Protein AF-A0A2H3AIT5-F1 (afdb_monomer)

Solvent-accessible surface area (backbone atoms only — not comparable to full-atom values): 12742 Å² total; per-residue (Å²): 92,72,59,73,53,66,69,45,62,72,42,32,83,69,47,74,81,39,43,65,50,75,48,78,41,85,53,73,96,63,96,58,54,27,48,39,63,50,36,90,64,35,73,48,31,26,32,44,36,41,30,50,50,48,37,57,47,36,80,49,65,76,36,49,51,22,32,31,42,35,39,62,31,37,49,68,36,70,71,48,52,41,53,51,41,59,38,44,43,53,11,70,59,24,30,34,45,34,39,36,55,82,51,79,87,50,47,81,74,36,41,43,51,43,26,25,32,42,36,44,31,50,53,51,68,59,99,82,58,86,71,80,78,64,37,65,91,54,51,48,54,47,51,41,54,30,46,66,65,15,61,16,33,78,49,24,30,36,42,35,37,29,54,57,69,79,55,78,45,56,56,55,44,54,70,58,26,69,41,26,31,33,40,35,41,36,28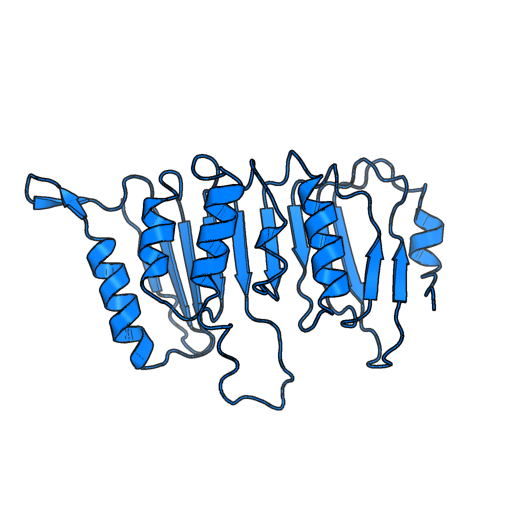,64,68,88,55,79,72,50,53,60,47,51,52,46,51,58,49,66,45,51,33,61,45,100,84,68,47,82,33,51,63,96,40,47,37,34,44,38,41,38,36,70,82,49,95,63,68,48,72,48,74,55,131

Radius of gyration: 19.34 Å; Cα contacts (8 Å, |Δi|>4): 486; chains: 1; bounding box: 44×57×43 Å

Organism: NCBI:txid1076256

Secondary structure (DSSP, 8-state):
-----HHHHHHTTT-TT--EEEEE----S-----EEE--SS-TT--EEEEES--TT-EEE--GGG-SEEEE--S---HHHHHHHHHHHTT-TT--EEEEE---HHHHTT---TT--EEEEE-----TT--S-----TTHHHHHHHHHHHHT-TTT--EEEEESPPP-THHHHHHHH-TT--EEEEEESS--TTHHHHHHHHHHHTSEEPTTS-EE-STT--EEEEEETT-S--EEEE--

Structure (mmCIF, N/CA/C/O backbone):
data_AF-A0A2H3AIT5-F1
#
_entry.id   AF-A0A2H3AIT5-F1
#
loop_
_atom_site.group_PDB
_atom_site.id
_atom_site.type_symbol
_atom_site.label_atom_id
_atom_site.label_alt_id
_atom_site.label_comp_id
_atom_site.label_asym_id
_atom_site.label_entity_id
_atom_site.label_seq_id
_atom_site.pdbx_PDB_ins_code
_atom_site.Cartn_x
_atom_site.Cartn_y
_atom_site.Cartn_z
_atom_site.occupancy
_atom_site.B_iso_or_equiv
_atom_site.auth_seq_id
_atom_site.auth_comp_id
_atom_site.auth_asym_id
_atom_site.auth_atom_id
_atom_site.pdbx_PDB_model_num
ATOM 1 N N . MET A 1 1 ? -9.438 -17.884 -20.950 1.00 43.81 1 MET A N 1
ATOM 2 C CA . MET A 1 1 ? -9.717 -19.306 -20.641 1.00 43.81 1 MET A CA 1
ATOM 3 C C . MET A 1 1 ? -9.859 -19.390 -19.129 1.00 43.81 1 MET A C 1
ATOM 5 O O . MET A 1 1 ? -8.975 -18.904 -18.442 1.00 43.81 1 MET A O 1
ATOM 9 N N . THR A 1 2 ? -10.966 -19.887 -18.579 1.00 42.84 2 THR A N 1
ATOM 10 C CA . THR A 1 2 ? -11.109 -19.966 -17.114 1.00 42.84 2 THR A CA 1
ATOM 11 C C . THR A 1 2 ? -10.335 -21.183 -16.626 1.00 42.84 2 THR A C 1
ATOM 13 O O . THR A 1 2 ? -10.792 -22.312 -16.804 1.00 42.84 2 THR A O 1
ATOM 16 N N . TYR A 1 3 ? -9.147 -20.979 -16.051 1.00 45.41 3 TYR A N 1
ATOM 17 C CA . TYR A 1 3 ? -8.485 -22.045 -15.308 1.00 45.41 3 TYR A CA 1
ATOM 18 C C . TYR A 1 3 ? -9.301 -22.292 -14.045 1.00 45.41 3 TYR A C 1
ATOM 20 O O . TYR A 1 3 ? -9.171 -21.607 -13.033 1.00 45.41 3 TYR A O 1
ATOM 28 N N . HIS A 1 4 ? -10.185 -23.280 -14.113 1.00 44.03 4 HIS A N 1
ATOM 29 C CA . HIS A 1 4 ? -10.773 -23.846 -12.918 1.00 44.03 4 HIS A CA 1
ATOM 30 C C . HIS A 1 4 ? -9.666 -24.607 -12.202 1.00 44.03 4 HIS A C 1
ATOM 32 O O . HIS A 1 4 ? -9.399 -25.754 -12.540 1.00 44.03 4 HIS A O 1
ATOM 38 N N . LEU A 1 5 ? -9.004 -23.968 -11.235 1.00 49.88 5 LEU A N 1
ATOM 39 C CA . LEU A 1 5 ? -8.232 -24.682 -10.223 1.00 49.88 5 LEU A CA 1
ATOM 40 C C . LEU A 1 5 ? -9.231 -25.576 -9.475 1.00 49.88 5 LEU A C 1
ATOM 42 O O . LEU A 1 5 ? -10.010 -25.053 -8.671 1.00 49.88 5 LEU A O 1
ATOM 46 N N . PRO A 1 6 ? -9.260 -26.900 -9.723 1.00 47.84 6 PRO A N 1
ATOM 47 C CA . PRO A 1 6 ? -10.317 -27.769 -9.200 1.00 47.84 6 PRO A CA 1
ATOM 48 C C . PRO A 1 6 ? -10.327 -27.775 -7.668 1.00 47.84 6 PRO A C 1
ATOM 50 O O . PRO A 1 6 ? -11.370 -27.944 -7.044 1.00 47.84 6 PRO A O 1
ATOM 53 N N . VAL A 1 7 ? -9.160 -27.509 -7.073 1.00 52.62 7 VAL A N 1
ATOM 54 C CA . VAL A 1 7 ? -8.956 -27.379 -5.632 1.00 52.62 7 VAL A CA 1
ATOM 55 C C . VAL A 1 7 ? -9.720 -26.178 -5.065 1.00 52.62 7 VAL A C 1
ATOM 57 O O . VAL A 1 7 ? -10.469 -26.345 -4.112 1.00 52.62 7 VAL A O 1
ATOM 60 N N . LEU A 1 8 ? -9.613 -24.982 -5.657 1.00 50.91 8 LEU A N 1
ATOM 61 C CA . LEU A 1 8 ? -10.321 -23.798 -5.143 1.00 50.91 8 LEU A CA 1
ATOM 62 C C . LEU A 1 8 ? -11.835 -23.901 -5.374 1.00 50.91 8 LEU A C 1
ATOM 64 O O . LEU A 1 8 ? -12.608 -23.624 -4.460 1.00 50.91 8 LEU A O 1
ATOM 68 N N . ALA A 1 9 ? -12.252 -24.402 -6.542 1.00 50.72 9 ALA A N 1
ATOM 69 C CA . ALA A 1 9 ? -13.664 -24.619 -6.862 1.00 50.72 9 ALA A CA 1
ATOM 70 C C . ALA A 1 9 ? -14.340 -25.630 -5.912 1.00 50.72 9 ALA A C 1
ATOM 72 O O . ALA A 1 9 ? -15.484 -25.432 -5.503 1.00 50.72 9 ALA A O 1
ATOM 73 N N . GLY A 1 10 ? -13.624 -26.688 -5.509 1.00 56.25 10 GLY A N 1
ATOM 74 C CA . GLY A 1 10 ? -14.095 -27.667 -4.524 1.00 56.25 10 GLY A CA 1
ATOM 75 C C . GLY A 1 10 ? -14.202 -27.117 -3.097 1.00 56.25 10 GLY A C 1
ATOM 76 O O . GLY A 1 10 ? -14.910 -27.691 -2.272 1.00 56.25 10 GLY A O 1
ATOM 77 N N . HIS A 1 11 ? -13.548 -25.989 -2.807 1.00 59.62 11 HIS A N 1
ATOM 78 C CA . HIS A 1 11 ? -13.552 -25.342 -1.496 1.00 59.62 11 HIS A CA 1
ATOM 79 C C . HIS A 1 11 ? -14.471 -24.115 -1.399 1.00 59.62 11 HIS A C 1
ATOM 81 O O . HIS A 1 11 ? -14.599 -23.568 -0.303 1.00 59.62 11 HIS A O 1
ATOM 87 N N . CYS A 1 12 ? -15.178 -23.733 -2.474 1.00 52.31 12 CYS A N 1
ATOM 88 C CA . CYS A 1 12 ? -16.079 -22.568 -2.513 1.00 52.31 12 CYS A CA 1
ATOM 89 C C . CYS A 1 12 ? -17.130 -22.518 -1.385 1.00 52.31 12 CYS A C 1
ATOM 91 O O . CYS A 1 12 ? -17.621 -21.437 -1.075 1.00 52.31 12 CYS A O 1
ATOM 93 N N . ASN A 1 13 ? -17.464 -23.661 -0.768 1.00 57.03 13 ASN A N 1
ATOM 94 C CA . ASN A 1 13 ? -18.449 -23.773 0.317 1.00 57.03 13 ASN A CA 1
ATOM 95 C C . ASN A 1 13 ? -17.900 -24.429 1.603 1.00 57.03 13 ASN A C 1
ATOM 97 O O . ASN A 1 13 ? -18.681 -24.750 2.493 1.00 57.03 13 ASN A O 1
ATOM 101 N N . VAL A 1 14 ? -16.596 -24.711 1.692 1.00 62.31 14 VAL A N 1
ATOM 102 C CA . VAL A 1 14 ? -16.067 -25.645 2.712 1.00 62.31 14 VAL A CA 1
ATOM 103 C C . VAL A 1 14 ? -15.510 -24.930 3.946 1.00 62.31 14 VAL A C 1
ATOM 105 O O . VAL A 1 14 ? -15.437 -25.531 5.013 1.00 62.31 14 VAL A O 1
ATOM 108 N N . HIS A 1 15 ? -15.175 -23.641 3.840 1.00 67.88 15 HIS A N 1
ATOM 109 C CA . HIS A 1 15 ? -14.457 -22.925 4.901 1.00 67.88 15 HIS A CA 1
ATOM 110 C C . HIS A 1 15 ? -15.189 -21.652 5.349 1.00 67.88 15 HIS A C 1
ATOM 112 O O . HIS A 1 15 ? -14.728 -20.549 5.058 1.00 67.88 15 HIS A O 1
ATOM 118 N N . PRO A 1 16 ? -16.316 -21.767 6.078 1.00 65.94 16 PRO A N 1
ATOM 119 C CA . PRO A 1 16 ? -17.067 -20.603 6.551 1.00 65.94 16 PRO A CA 1
ATOM 120 C C . PRO A 1 16 ? -16.266 -19.737 7.528 1.00 65.94 16 PRO A C 1
ATOM 122 O O . PRO A 1 16 ? -16.584 -18.573 7.690 1.00 65.94 16 PRO A O 1
ATOM 125 N N . HIS A 1 17 ? -15.215 -20.258 8.161 1.00 72.00 17 HIS A N 1
ATOM 126 C CA . HIS A 1 17 ? -14.375 -19.507 9.104 1.00 72.00 17 HIS A CA 1
ATOM 127 C C . HIS A 1 17 ? -13.040 -19.044 8.502 1.00 72.00 17 HIS A C 1
ATOM 129 O O . HIS A 1 17 ? -12.123 -18.684 9.239 1.00 72.00 17 HIS A O 1
ATOM 135 N N . LEU A 1 18 ? -12.888 -19.094 7.174 1.00 74.31 18 LEU A N 1
ATOM 136 C CA . LEU A 1 18 ? -11.650 -18.681 6.522 1.00 74.31 18 LEU A CA 1
ATOM 137 C C . LEU A 1 18 ? -11.484 -17.160 6.596 1.00 74.31 18 LEU A C 1
ATOM 139 O O . LEU A 1 18 ? -12.107 -16.445 5.825 1.00 74.31 18 LEU A O 1
ATOM 143 N N . ALA A 1 19 ? -10.608 -16.691 7.484 1.00 82.25 19 ALA A N 1
ATOM 144 C CA . ALA A 1 19 ? -10.312 -15.266 7.652 1.00 82.25 19 ALA A CA 1
ATOM 145 C C . ALA A 1 19 ? -9.158 -14.761 6.770 1.00 82.25 19 ALA A C 1
ATOM 147 O O . ALA A 1 19 ? -9.034 -13.562 6.538 1.00 82.25 19 ALA A O 1
ATOM 148 N N . SER A 1 20 ? -8.294 -15.654 6.277 1.00 83.56 20 SER A N 1
ATOM 149 C CA . SER A 1 20 ? -7.116 -15.280 5.490 1.00 83.56 20 SER A CA 1
ATOM 150 C C . SER A 1 20 ? -6.830 -16.285 4.381 1.00 83.56 20 SER A C 1
ATOM 152 O O . SER A 1 20 ? -6.926 -17.496 4.587 1.00 83.56 20 SER A O 1
ATOM 154 N N . CYS A 1 21 ? -6.453 -15.781 3.207 1.00 83.31 21 CYS A N 1
ATOM 155 C CA . CYS A 1 21 ? -6.076 -16.580 2.052 1.00 83.31 21 CYS A CA 1
ATOM 156 C C . CYS A 1 21 ? -4.824 -16.007 1.388 1.00 83.31 21 CYS A C 1
ATOM 158 O O . CYS A 1 21 ? -4.730 -14.813 1.096 1.00 83.31 21 CYS A O 1
ATOM 160 N N . ARG A 1 22 ? -3.873 -16.896 1.095 1.00 83.06 22 ARG A N 1
ATOM 161 C CA . ARG A 1 22 ? -2.695 -16.587 0.291 1.00 83.06 22 ARG A CA 1
ATOM 162 C C . ARG A 1 22 ? -2.712 -17.431 -0.973 1.00 83.06 22 ARG A C 1
ATOM 164 O O . ARG A 1 22 ? -2.651 -18.655 -0.904 1.00 83.06 22 ARG A O 1
ATOM 171 N N . LEU A 1 23 ? -2.749 -16.758 -2.114 1.00 77.31 23 LEU A N 1
ATOM 172 C CA . LEU A 1 23 ? -2.634 -17.363 -3.430 1.00 77.31 23 LEU A CA 1
ATOM 173 C C . LEU A 1 23 ? -1.202 -17.181 -3.922 1.00 77.31 23 LEU A C 1
ATOM 175 O O . LEU A 1 23 ? -0.761 -16.068 -4.223 1.00 77.31 23 LEU A O 1
ATOM 179 N N . LEU A 1 24 ? -0.474 -18.292 -3.964 1.00 74.94 24 LEU A N 1
ATOM 180 C CA . LEU A 1 24 ? 0.827 -18.390 -4.604 1.00 74.94 24 LEU A CA 1
ATOM 181 C C . LEU A 1 24 ? 0.663 -19.298 -5.814 1.00 74.94 24 LEU A C 1
ATOM 183 O O . LEU A 1 24 ? 0.326 -20.472 -5.666 1.00 74.94 24 LEU A O 1
ATOM 187 N N . MET A 1 25 ? 0.873 -18.744 -6.998 1.00 71.56 25 MET A N 1
ATOM 188 C CA . MET A 1 25 ? 0.841 -19.503 -8.239 1.00 71.56 25 MET A CA 1
ATOM 189 C C . MET A 1 25 ? 2.102 -19.216 -9.024 1.00 71.56 25 MET A C 1
ATOM 191 O O . MET A 1 25 ? 2.571 -18.091 -9.028 1.00 71.56 25 MET A O 1
ATOM 195 N N . GLU A 1 26 ? 2.641 -20.230 -9.680 1.00 67.44 26 GLU A N 1
ATOM 196 C CA . GLU A 1 26 ? 3.672 -20.059 -10.697 1.00 67.44 26 GLU A CA 1
ATOM 197 C C . GLU A 1 26 ? 2.986 -20.311 -12.035 1.00 67.44 26 GLU A C 1
ATOM 199 O O . GLU A 1 26 ? 2.872 -21.451 -12.490 1.00 67.44 26 GLU A O 1
ATOM 204 N N . GLU A 1 27 ? 2.409 -19.262 -12.623 1.00 62.88 27 GLU A N 1
ATOM 205 C CA . GLU A 1 27 ? 1.794 -19.397 -13.940 1.00 62.88 27 GLU A CA 1
ATOM 206 C C . GLU A 1 27 ? 2.897 -19.430 -15.007 1.00 62.88 27 GLU A C 1
ATOM 208 O O . GLU A 1 27 ? 3.772 -18.558 -15.014 1.00 62.88 27 GLU A O 1
ATOM 213 N N . PRO A 1 28 ? 2.898 -20.415 -15.928 1.00 55.72 28 PRO A N 1
ATOM 214 C CA . PRO A 1 28 ? 3.771 -20.331 -17.087 1.00 55.72 28 PRO A CA 1
ATOM 215 C C . PRO A 1 28 ? 3.431 -19.039 -17.842 1.00 55.72 28 PRO A C 1
ATOM 217 O O . PRO A 1 28 ? 2.255 -18.697 -17.948 1.00 55.72 28 PRO A O 1
ATOM 220 N N . ASN A 1 29 ? 4.447 -18.341 -18.370 1.00 53.91 29 ASN A N 1
ATOM 221 C CA . ASN A 1 29 ? 4.352 -17.104 -19.174 1.00 53.91 29 ASN A CA 1
ATOM 222 C C . ASN A 1 29 ? 3.588 -17.304 -20.510 1.00 53.91 29 ASN A C 1
ATOM 224 O O . ASN A 1 29 ? 4.040 -16.911 -21.583 1.00 53.91 29 ASN A O 1
ATOM 228 N N . MET A 1 30 ? 2.438 -17.966 -20.487 1.00 49.75 30 MET A N 1
ATOM 229 C CA . MET A 1 30 ? 1.544 -18.129 -21.616 1.00 49.75 30 MET A CA 1
ATOM 230 C C . MET A 1 30 ? 0.493 -17.036 -21.485 1.00 49.75 30 MET A C 1
ATOM 232 O O . MET A 1 30 ? -0.304 -17.074 -20.555 1.00 49.75 30 MET A O 1
ATOM 236 N N . GLY A 1 31 ? 0.532 -16.046 -22.380 1.00 51.88 31 GLY A N 1
ATOM 237 C CA . GLY A 1 31 ? -0.314 -14.845 -22.386 1.00 51.88 31 GLY A CA 1
ATOM 238 C C . GLY A 1 31 ? -1.811 -15.099 -22.595 1.00 51.88 31 GLY A C 1
ATOM 239 O O . GLY A 1 31 ? -2.416 -14.538 -23.501 1.00 51.88 31 GLY A O 1
ATOM 240 N N . MET A 1 32 ? -2.409 -15.961 -21.779 1.00 58.34 32 MET A N 1
ATOM 241 C CA . MET A 1 32 ? -3.830 -16.256 -21.747 1.00 58.34 32 MET A CA 1
ATOM 242 C C . MET A 1 32 ? -4.474 -15.464 -20.610 1.00 58.34 32 MET A C 1
ATOM 244 O O . MET A 1 32 ? -4.063 -15.563 -19.452 1.00 58.34 32 MET A O 1
ATOM 248 N N . ASP A 1 33 ? -5.516 -14.699 -20.931 1.00 61.69 33 ASP A N 1
ATOM 249 C CA . ASP A 1 33 ? -6.392 -14.102 -19.924 1.00 61.69 33 ASP A CA 1
ATOM 250 C C . ASP A 1 33 ? -7.046 -15.214 -19.101 1.00 61.69 33 ASP A C 1
ATOM 252 O O . ASP A 1 33 ? -7.768 -16.072 -19.636 1.00 61.69 33 ASP A O 1
ATOM 256 N N . SER A 1 34 ? -6.783 -15.185 -17.799 1.00 71.38 34 SER A N 1
ATOM 257 C CA . SER A 1 34 ? -7.231 -16.194 -16.848 1.00 71.38 34 SER A CA 1
ATOM 258 C C . SER A 1 34 ? -8.015 -15.516 -15.733 1.00 71.38 34 SER A C 1
ATOM 260 O O . SER A 1 34 ? -7.606 -14.484 -15.217 1.00 71.38 34 SER A O 1
ATOM 262 N N . GLU A 1 35 ? -9.162 -16.073 -15.360 1.00 74.69 35 GLU A N 1
ATOM 263 C CA . GLU A 1 35 ? -9.899 -15.624 -14.178 1.00 74.69 35 GLU A CA 1
ATOM 264 C C . GLU A 1 35 ? -9.889 -16.741 -13.143 1.00 74.69 35 GLU A C 1
ATOM 266 O O . GLU A 1 35 ? -10.335 -17.857 -13.417 1.00 74.69 35 GLU A O 1
ATOM 271 N N . ILE A 1 36 ? -9.397 -16.425 -11.952 1.00 74.56 36 ILE A N 1
ATOM 272 C CA . ILE A 1 36 ? -9.426 -17.300 -10.791 1.00 74.56 36 ILE A CA 1
ATOM 273 C C . ILE A 1 36 ? -10.543 -16.799 -9.895 1.00 74.56 36 ILE A C 1
ATOM 275 O O . ILE A 1 36 ? -10.436 -15.751 -9.261 1.00 74.56 36 ILE A O 1
ATOM 279 N N . ARG A 1 37 ? -11.626 -17.565 -9.832 1.00 73.00 37 ARG A N 1
ATOM 280 C CA . ARG A 1 37 ? -12.667 -17.349 -8.831 1.00 73.00 37 ARG A CA 1
ATOM 281 C C . ARG A 1 37 ? -12.223 -18.035 -7.551 1.00 73.00 37 ARG A C 1
ATOM 283 O O . ARG A 1 37 ? -11.935 -19.230 -7.572 1.00 73.00 37 ARG A O 1
ATOM 290 N N . THR A 1 38 ? -12.117 -17.271 -6.471 1.00 71.81 38 THR A N 1
ATOM 291 C CA . THR A 1 38 ? -11.747 -17.816 -5.163 1.00 71.81 38 THR A CA 1
ATOM 292 C C . THR A 1 38 ? -13.001 -18.333 -4.472 1.00 71.81 38 THR A C 1
ATOM 294 O O . THR A 1 38 ? -13.583 -19.326 -4.892 1.00 71.81 38 THR A O 1
ATOM 297 N N . PHE A 1 39 ? -13.452 -17.641 -3.437 1.00 68.88 39 PHE A N 1
ATOM 298 C CA . PHE A 1 39 ? -14.571 -18.033 -2.612 1.00 68.88 39 PHE A CA 1
ATOM 299 C C . PHE A 1 39 ? -15.729 -17.077 -2.870 1.00 68.88 39 PHE A C 1
ATOM 301 O O . PHE A 1 39 ? -15.775 -15.985 -2.314 1.00 68.88 39 PHE A O 1
ATOM 308 N N . GLU A 1 40 ? -16.677 -17.495 -3.705 1.00 61.41 40 GLU A N 1
ATOM 309 C CA . GLU A 1 40 ? -17.903 -16.728 -3.972 1.00 61.41 40 GLU A CA 1
ATOM 310 C C . GLU A 1 40 ? -18.772 -16.569 -2.708 1.00 61.41 40 GLU A C 1
ATOM 312 O O . GLU A 1 40 ? -19.588 -15.659 -2.634 1.00 61.41 40 GLU A O 1
ATOM 317 N N . LYS A 1 41 ? -18.577 -17.436 -1.698 1.00 57.00 41 LYS A N 1
ATOM 318 C CA . LYS A 1 41 ? -19.353 -17.451 -0.446 1.00 57.00 41 LYS A CA 1
ATOM 319 C C . LYS A 1 41 ? -18.537 -17.380 0.847 1.00 57.00 41 LYS A C 1
ATOM 321 O O . LYS A 1 41 ? -19.138 -17.439 1.917 1.00 57.00 41 LYS A O 1
ATOM 326 N N . ALA A 1 42 ? -17.203 -17.274 0.802 1.00 64.44 42 ALA A N 1
ATOM 327 C CA . ALA A 1 42 ? -16.437 -17.040 2.034 1.00 64.44 42 ALA A CA 1
ATOM 328 C C . ALA A 1 42 ? -16.498 -15.550 2.390 1.00 64.44 42 ALA A C 1
ATOM 330 O O . ALA A 1 42 ? -15.524 -14.822 2.232 1.00 64.44 42 ALA A O 1
ATOM 331 N N . THR A 1 43 ? -17.666 -15.116 2.864 1.00 68.50 43 THR A N 1
ATOM 332 C CA . THR A 1 43 ? -17.945 -13.737 3.300 1.00 68.50 43 THR A CA 1
ATOM 333 C C . THR A 1 43 ? -17.088 -13.309 4.489 1.00 68.50 43 THR A C 1
ATOM 335 O O . THR A 1 43 ? -16.982 -12.128 4.776 1.00 68.50 43 THR A O 1
ATOM 338 N N . ASN A 1 44 ? -16.472 -14.270 5.180 1.00 75.69 44 ASN A N 1
ATOM 339 C CA . ASN A 1 44 ? -15.609 -14.024 6.330 1.00 75.69 44 ASN A CA 1
ATOM 340 C C . ASN A 1 44 ? -14.131 -13.861 5.948 1.00 75.69 44 ASN A C 1
ATOM 342 O O . ASN A 1 44 ? -13.297 -13.783 6.848 1.00 75.69 44 ASN A O 1
ATOM 346 N N . LEU A 1 45 ? -13.784 -13.844 4.652 1.00 82.00 45 LEU A N 1
ATOM 347 C CA . LEU A 1 45 ? -12.410 -13.577 4.239 1.00 82.00 45 LEU A CA 1
ATOM 348 C C . LEU A 1 45 ? -12.085 -12.103 4.486 1.00 82.00 45 LEU A C 1
ATOM 350 O O . LEU A 1 45 ? -12.659 -11.230 3.849 1.00 82.00 45 LEU A O 1
ATOM 354 N N . LEU A 1 46 ? -11.139 -11.852 5.390 1.00 87.25 46 LEU A N 1
ATOM 355 C CA . LEU A 1 46 ? -10.702 -10.505 5.765 1.00 87.25 46 LEU A CA 1
ATOM 356 C C . LEU A 1 46 ? -9.365 -10.145 5.113 1.00 87.25 46 LEU A C 1
ATOM 358 O O . LEU A 1 46 ? -9.102 -8.984 4.815 1.00 87.25 46 LEU A O 1
ATOM 362 N N . HIS A 1 47 ? -8.510 -11.143 4.870 1.00 90.25 47 HIS A N 1
ATOM 363 C CA . HIS A 1 47 ? -7.167 -10.931 4.340 1.00 90.25 47 HIS A CA 1
ATOM 364 C C . HIS A 1 47 ? -6.946 -11.703 3.039 1.00 90.25 47 HIS A C 1
ATOM 366 O O . HIS A 1 47 ? -7.102 -12.929 2.993 1.00 90.25 47 HIS A O 1
ATOM 372 N N . LEU A 1 48 ? -6.492 -11.003 1.999 1.00 89.06 48 LEU A N 1
ATOM 373 C CA . LEU A 1 48 ? -6.143 -11.605 0.716 1.00 89.06 48 LEU A CA 1
ATOM 374 C C . LEU A 1 48 ? -4.735 -11.193 0.284 1.00 89.06 48 LEU A C 1
ATOM 376 O O . LEU A 1 48 ? -4.415 -10.011 0.184 1.00 89.06 48 LEU A O 1
ATOM 380 N N . THR A 1 49 ? -3.893 -12.185 -0.002 1.00 89.31 49 THR A N 1
ATOM 381 C CA . THR A 1 49 ? -2.571 -11.976 -0.605 1.00 89.31 49 THR A CA 1
ATOM 382 C C . THR A 1 49 ? -2.453 -12.727 -1.924 1.00 89.31 49 THR A C 1
ATOM 384 O O . THR A 1 49 ? -2.633 -13.945 -1.952 1.00 89.31 49 THR A O 1
ATOM 387 N N . THR A 1 50 ? -2.088 -12.031 -2.999 1.00 85.69 50 THR A N 1
ATOM 388 C CA . THR A 1 50 ? -1.839 -12.612 -4.325 1.00 85.69 50 THR A CA 1
ATOM 389 C C . THR A 1 50 ? -0.375 -12.478 -4.723 1.00 85.69 50 THR A C 1
ATOM 391 O O . THR A 1 50 ? 0.232 -11.422 -4.563 1.00 85.69 50 THR A O 1
ATOM 394 N N . SER A 1 51 ? 0.208 -13.560 -5.241 1.00 82.44 51 SER A N 1
ATOM 395 C CA . SER A 1 51 ? 1.623 -13.621 -5.621 1.00 82.44 51 SER A CA 1
ATOM 396 C C . SER A 1 51 ? 1.868 -14.610 -6.765 1.00 82.44 51 SER A C 1
ATOM 398 O O . SER A 1 51 ? 1.225 -15.658 -6.824 1.00 82.44 51 SER A O 1
ATOM 400 N N . GLY A 1 52 ? 2.789 -14.264 -7.673 1.00 74.50 52 GLY A N 1
ATOM 401 C CA . GLY A 1 52 ? 3.240 -15.117 -8.789 1.00 74.50 52 GLY A CA 1
ATOM 402 C C . GLY A 1 52 ? 2.231 -15.341 -9.934 1.00 74.50 52 GLY A C 1
ATOM 403 O O . GLY A 1 52 ? 2.522 -16.035 -10.905 1.00 74.50 52 GLY A O 1
ATOM 404 N N . LEU A 1 53 ? 1.061 -14.708 -9.855 1.00 78.69 53 LEU A N 1
ATOM 405 C CA . LEU A 1 53 ? 0.066 -14.689 -10.926 1.00 78.69 53 LEU A CA 1
ATOM 406 C C . LEU A 1 53 ? 0.606 -13.982 -12.181 1.00 78.69 53 LEU A C 1
ATOM 408 O O . LEU A 1 53 ? 1.309 -12.973 -12.072 1.00 78.69 53 LEU A O 1
ATOM 412 N N . ALA A 1 54 ? 0.222 -14.458 -13.367 1.00 77.56 54 ALA A N 1
ATOM 413 C CA . ALA A 1 54 ? 0.536 -13.792 -14.622 1.00 77.56 54 ALA A CA 1
ATOM 414 C C . ALA A 1 54 ? -0.161 -12.420 -14.711 1.00 77.56 54 ALA A C 1
ATOM 416 O O . ALA A 1 54 ? -1.175 -12.169 -14.042 1.00 77.56 54 ALA A O 1
ATOM 417 N N . PRO A 1 55 ? 0.327 -11.512 -15.574 1.00 77.75 55 PRO A N 1
ATOM 418 C CA . PRO A 1 55 ? -0.167 -10.135 -15.603 1.00 77.75 55 PRO A CA 1
ATOM 419 C C . PRO A 1 55 ? -1.637 -9.989 -15.998 1.00 77.75 55 PRO A C 1
ATOM 421 O O . PRO A 1 55 ? -2.340 -9.081 -15.541 1.00 77.75 55 PRO A O 1
ATOM 424 N N . SER A 1 56 ? -2.104 -10.883 -16.864 1.00 79.81 56 SER A N 1
ATOM 425 C CA . SER A 1 56 ? -3.478 -10.955 -17.357 1.00 79.81 56 SER A CA 1
ATOM 426 C C . SER A 1 56 ? -4.424 -11.695 -16.413 1.00 79.81 56 SER A C 1
ATOM 428 O O . SER A 1 56 ? -5.639 -11.642 -16.608 1.00 79.81 56 SER A O 1
ATOM 430 N N . THR A 1 57 ? -3.913 -12.347 -15.369 1.00 81.00 57 THR A N 1
ATOM 431 C CA . THR A 1 57 ? -4.736 -13.176 -14.490 1.00 81.00 57 THR A CA 1
ATOM 432 C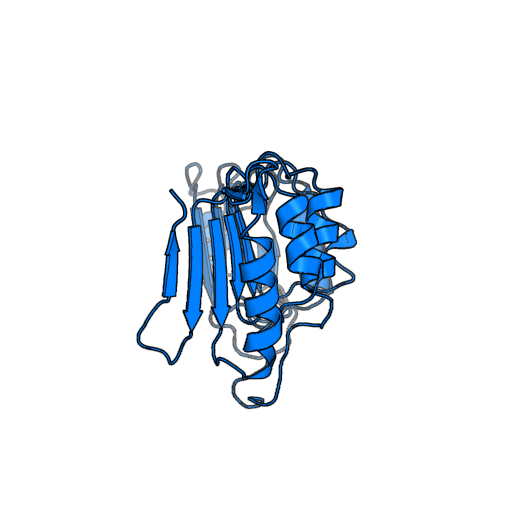 C . THR A 1 57 ? -5.508 -12.326 -13.488 1.00 81.00 57 THR A C 1
ATOM 434 O O . THR A 1 57 ? -4.928 -11.528 -12.763 1.00 81.00 57 THR A O 1
ATOM 437 N N . MET A 1 58 ? -6.828 -12.468 -13.421 1.00 83.75 58 MET A N 1
ATOM 438 C CA . MET A 1 58 ? -7.679 -11.748 -12.470 1.00 83.75 58 MET A CA 1
ATOM 439 C C . MET A 1 58 ? -8.122 -12.673 -11.342 1.00 83.75 58 MET A C 1
ATOM 441 O O . MET A 1 58 ? -8.634 -13.760 -11.600 1.00 83.75 58 MET A O 1
ATOM 445 N N . VAL A 1 59 ? -7.999 -12.215 -10.097 1.00 81.19 59 VAL A N 1
ATOM 446 C CA . VAL A 1 59 ? -8.611 -12.882 -8.943 1.00 81.19 59 VAL A CA 1
ATOM 447 C C . VAL A 1 59 ? -9.974 -12.251 -8.702 1.00 81.19 59 VAL A C 1
ATOM 449 O O . VAL A 1 59 ? -10.068 -11.068 -8.406 1.00 81.19 59 VAL A O 1
ATOM 452 N N . VAL A 1 60 ? -11.039 -13.028 -8.864 1.00 79.69 60 VAL A N 1
ATOM 453 C CA . VAL A 1 60 ? -12.414 -12.578 -8.636 1.00 79.69 60 VAL A CA 1
ATOM 454 C C . VAL A 1 60 ? -12.841 -13.028 -7.241 1.00 79.69 60 VAL A C 1
ATOM 456 O O . VAL A 1 60 ? -12.922 -14.230 -6.971 1.00 79.69 60 VAL A O 1
ATOM 459 N N . HIS A 1 61 ? -13.099 -12.055 -6.368 1.00 78.62 61 HIS A N 1
ATOM 460 C CA . HIS A 1 61 ? -13.463 -12.233 -4.962 1.00 78.62 61 HIS A CA 1
ATOM 461 C C . HIS A 1 61 ? -14.448 -11.125 -4.524 1.00 78.62 61 HIS A C 1
ATOM 463 O O . HIS A 1 61 ? -14.416 -10.052 -5.125 1.00 78.62 61 HIS A O 1
ATOM 469 N N . PRO A 1 62 ? -15.318 -11.332 -3.518 1.00 78.56 62 PRO A N 1
ATOM 470 C CA . PRO A 1 62 ? -16.061 -10.246 -2.872 1.00 78.56 62 PRO A CA 1
ATOM 471 C C . PRO A 1 62 ? -15.134 -9.424 -1.957 1.00 78.56 62 PRO A C 1
ATOM 473 O O . PRO A 1 62 ? -14.838 -9.823 -0.839 1.00 78.56 62 PRO A O 1
ATOM 476 N N . TYR A 1 63 ? -14.636 -8.281 -2.433 1.00 81.81 63 TYR A N 1
ATOM 477 C CA . TYR A 1 63 ? -13.660 -7.459 -1.692 1.00 81.81 63 TYR A CA 1
ATOM 478 C C . TYR A 1 63 ? -14.276 -6.648 -0.541 1.00 81.81 63 TYR A C 1
ATOM 480 O O . TYR A 1 63 ? -13.537 -6.141 0.293 1.00 81.81 63 TYR A O 1
ATOM 488 N N . GLU A 1 64 ? -15.604 -6.541 -0.483 1.00 84.81 64 GLU A N 1
ATOM 489 C CA . GLU A 1 64 ? -16.358 -5.673 0.437 1.00 84.81 64 GLU A CA 1
ATOM 490 C C . GLU A 1 64 ? -16.067 -5.894 1.932 1.00 84.81 64 GLU A C 1
ATOM 492 O O . GLU A 1 64 ? -16.232 -4.974 2.727 1.00 84.81 64 GLU A O 1
ATOM 497 N N . HIS A 1 65 ? -15.599 -7.086 2.309 1.00 85.50 65 HIS A N 1
ATOM 498 C CA . HIS A 1 65 ? -15.288 -7.450 3.696 1.00 85.50 65 HIS A CA 1
ATOM 499 C C . HIS A 1 65 ? -13.788 -7.492 4.008 1.00 85.50 65 HIS A C 1
ATOM 501 O O . HIS A 1 65 ? -13.399 -7.856 5.117 1.00 85.50 65 HIS A O 1
ATOM 507 N N . LEU A 1 66 ? -12.927 -7.165 3.040 1.00 89.31 66 LEU A N 1
ATOM 508 C CA . LEU A 1 66 ? -11.490 -7.215 3.265 1.00 89.31 66 LEU A CA 1
ATOM 509 C C . LEU A 1 66 ? -11.037 -6.065 4.165 1.00 89.31 66 LEU A C 1
ATOM 511 O O . LEU A 1 66 ? -11.312 -4.900 3.890 1.00 89.31 66 LEU A O 1
ATOM 515 N N . THR A 1 67 ? -10.242 -6.409 5.172 1.00 91.50 67 THR A N 1
ATOM 516 C CA . THR A 1 67 ? -9.498 -5.460 6.004 1.00 91.50 67 THR A CA 1
ATOM 517 C C . THR A 1 67 ? -8.040 -5.342 5.560 1.00 91.50 67 THR A C 1
ATOM 519 O O . THR A 1 67 ? -7.382 -4.339 5.830 1.00 91.50 67 THR A O 1
ATOM 522 N N . ALA A 1 68 ? -7.514 -6.342 4.841 1.00 91.12 68 ALA A N 1
ATOM 523 C CA . ALA A 1 68 ? -6.166 -6.293 4.284 1.00 91.12 68 ALA A CA 1
ATOM 524 C C . ALA A 1 68 ? -6.084 -6.908 2.884 1.00 91.12 68 ALA A C 1
ATOM 526 O O . ALA A 1 68 ? -6.452 -8.068 2.660 1.00 91.12 68 ALA A O 1
ATOM 527 N N . PHE A 1 69 ? -5.491 -6.162 1.955 1.00 90.94 69 PHE A N 1
ATOM 528 C CA . PHE A 1 69 ? -5.187 -6.630 0.610 1.00 90.94 69 PHE A CA 1
ATOM 529 C C . PHE A 1 69 ? -3.714 -6.413 0.262 1.00 90.94 69 PHE A C 1
ATOM 531 O O . PHE A 1 69 ? -3.160 -5.326 0.440 1.00 90.94 69 PHE A O 1
ATOM 538 N N . LYS A 1 70 ? -3.091 -7.464 -0.275 1.00 90.12 70 LYS A N 1
ATOM 539 C CA . LYS A 1 70 ? -1.710 -7.448 -0.749 1.00 90.12 70 LYS A CA 1
ATOM 540 C C . LYS A 1 70 ? -1.597 -8.092 -2.123 1.00 90.12 70 LYS A C 1
ATOM 542 O O . LYS A 1 70 ? -1.886 -9.277 -2.274 1.00 90.12 70 LYS A O 1
ATOM 547 N N . ASP A 1 71 ? -1.075 -7.354 -3.091 1.00 85.81 71 ASP A N 1
ATOM 548 C CA . ASP A 1 71 ? -0.744 -7.879 -4.412 1.00 85.81 71 ASP A CA 1
ATOM 549 C C . ASP A 1 71 ? 0.737 -7.682 -4.721 1.00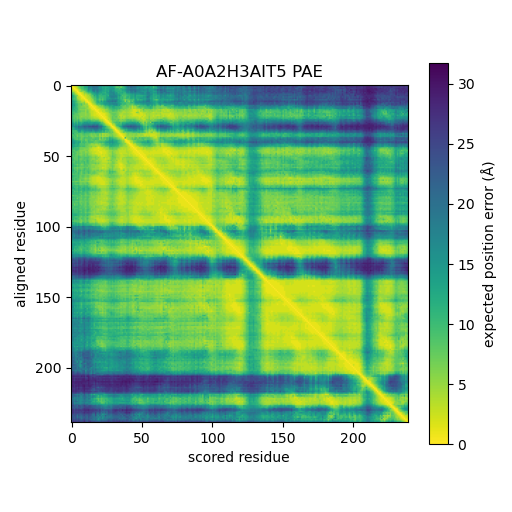 85.81 71 ASP A C 1
ATOM 551 O O . ASP A 1 71 ? 1.218 -6.558 -4.864 1.00 85.81 71 ASP A O 1
ATOM 555 N N . THR A 1 72 ? 1.463 -8.796 -4.818 1.00 79.69 72 THR A N 1
ATOM 556 C CA . THR A 1 72 ? 2.905 -8.814 -5.095 1.00 79.69 72 THR A CA 1
ATOM 557 C C . THR A 1 72 ? 3.216 -9.258 -6.520 1.00 79.69 72 THR A C 1
ATOM 559 O O . THR A 1 72 ? 4.252 -9.884 -6.772 1.00 79.69 72 THR A O 1
ATOM 562 N N . ARG A 1 73 ? 2.278 -9.077 -7.448 1.00 76.81 73 ARG A N 1
ATOM 563 C CA . ARG A 1 73 ? 2.567 -9.301 -8.859 1.00 76.81 73 ARG A CA 1
ATOM 564 C C . ARG A 1 73 ? 3.535 -8.263 -9.373 1.00 76.81 73 ARG A C 1
ATOM 566 O O . ARG A 1 73 ? 3.365 -7.075 -9.147 1.00 76.81 73 ARG A O 1
ATOM 573 N N . GLY A 1 74 ? 4.492 -8.760 -10.145 1.00 65.75 74 GLY A N 1
ATOM 574 C CA . GLY A 1 74 ? 5.513 -7.942 -10.757 1.00 65.75 74 GLY A CA 1
ATOM 575 C C . GLY A 1 74 ? 5.113 -7.281 -12.072 1.00 65.75 74 GLY A C 1
ATOM 576 O O . GLY A 1 74 ? 5.721 -6.293 -12.443 1.00 65.75 74 GLY A O 1
ATOM 577 N N . VAL A 1 75 ? 4.096 -7.776 -12.774 1.00 72.00 75 VAL A N 1
ATOM 578 C CA . VAL A 1 75 ? 3.427 -7.052 -13.865 1.00 72.00 75 VAL A CA 1
ATOM 579 C C . VAL A 1 75 ? 1.946 -7.385 -13.765 1.00 72.00 75 VAL A C 1
ATOM 581 O O . VAL A 1 75 ? 1.590 -8.533 -13.507 1.00 72.00 75 VAL A O 1
ATOM 584 N N . ILE A 1 76 ? 1.078 -6.402 -13.981 1.00 77.12 76 ILE A N 1
ATOM 585 C CA . ILE A 1 76 ? -0.373 -6.579 -14.052 1.00 77.12 76 ILE A CA 1
ATOM 586 C C . ILE A 1 76 ? -0.934 -5.687 -15.164 1.00 77.12 76 ILE A C 1
ATOM 588 O O . ILE A 1 76 ? -0.450 -4.580 -15.408 1.00 77.12 76 ILE A O 1
ATOM 592 N N . THR A 1 77 ? -1.931 -6.185 -15.891 1.00 78.44 77 THR A N 1
ATOM 593 C CA . THR A 1 77 ? -2.598 -5.395 -16.935 1.00 78.44 77 THR A CA 1
ATOM 594 C C . THR A 1 77 ? -3.402 -4.247 -16.322 1.00 78.44 77 THR A C 1
ATOM 596 O O . THR A 1 77 ? -4.015 -4.414 -15.270 1.00 78.44 77 THR A O 1
ATOM 599 N N . VAL A 1 78 ? -3.464 -3.096 -17.005 1.00 76.94 78 VAL A N 1
ATOM 600 C CA . VAL A 1 78 ? -4.228 -1.911 -16.549 1.00 76.94 78 VAL A CA 1
ATOM 601 C C . VAL A 1 78 ? -5.675 -2.274 -16.206 1.00 76.94 78 VAL A C 1
ATOM 603 O O . VAL A 1 78 ? -6.153 -1.946 -15.126 1.00 76.94 78 VAL A O 1
ATOM 606 N N . LYS A 1 79 ? -6.321 -3.067 -17.068 1.00 81.12 79 LYS A N 1
ATOM 607 C CA . LYS A 1 79 ? -7.679 -3.587 -16.860 1.00 81.12 79 LYS A CA 1
ATOM 608 C C . LYS A 1 79 ? -7.838 -4.348 -15.537 1.00 81.12 79 LYS A C 1
ATOM 610 O O . LYS A 1 79 ? -8.864 -4.224 -14.874 1.00 81.12 79 LYS A O 1
ATOM 615 N N . ASN A 1 80 ? -6.858 -5.166 -15.153 1.00 80.25 80 ASN A N 1
ATOM 616 C CA . ASN A 1 80 ? -6.932 -5.916 -13.900 1.00 80.25 80 ASN A CA 1
ATOM 617 C C . ASN A 1 80 ? -6.650 -5.026 -12.688 1.00 80.25 80 ASN A C 1
ATOM 619 O O . ASN A 1 80 ? -7.317 -5.205 -11.673 1.00 80.25 80 ASN A O 1
ATOM 623 N N . ILE A 1 81 ? -5.743 -4.046 -12.801 1.00 79.56 81 ILE A N 1
ATOM 624 C CA . ILE A 1 81 ? -5.559 -3.028 -11.753 1.00 79.56 81 ILE A CA 1
ATOM 625 C C . ILE A 1 81 ? -6.885 -2.300 -11.517 1.00 79.56 81 ILE A C 1
ATOM 627 O O . ILE A 1 81 ? -7.335 -2.244 -10.381 1.00 79.56 81 ILE A O 1
ATOM 631 N N . GLU A 1 82 ? -7.540 -1.811 -12.576 1.00 79.81 82 GLU A N 1
ATOM 632 C CA . GLU A 1 82 ? -8.831 -1.108 -12.492 1.00 79.81 82 GLU A CA 1
ATOM 633 C C . GLU A 1 82 ? -9.878 -1.938 -11.765 1.00 79.81 82 GLU A C 1
ATOM 635 O O . GLU A 1 82 ? -10.510 -1.462 -10.827 1.00 79.81 82 GLU A O 1
ATOM 640 N N . ARG A 1 83 ? -10.032 -3.208 -12.143 1.00 82.00 83 ARG A N 1
ATOM 641 C CA . ARG A 1 83 ? -11.003 -4.094 -11.495 1.00 82.00 83 ARG A CA 1
ATOM 642 C C . ARG A 1 83 ? -10.686 -4.324 -10.019 1.00 82.00 83 ARG A C 1
ATOM 644 O O . ARG A 1 83 ? -11.610 -4.322 -9.210 1.00 82.00 83 ARG A O 1
ATOM 651 N N . ILE A 1 84 ? -9.418 -4.534 -9.663 1.00 83.56 84 ILE A N 1
ATOM 652 C CA . ILE A 1 84 ? -8.993 -4.723 -8.266 1.00 83.56 84 ILE A CA 1
ATOM 653 C C . ILE A 1 84 ? -9.286 -3.467 -7.458 1.00 83.56 84 ILE A C 1
ATOM 655 O O . ILE A 1 84 ? -9.900 -3.548 -6.403 1.00 83.56 84 ILE A O 1
ATOM 659 N N . LEU A 1 85 ? -8.903 -2.311 -7.986 1.00 81.19 85 LEU A N 1
ATOM 660 C CA . LEU A 1 85 ? -9.052 -1.018 -7.341 1.00 81.19 85 LEU A CA 1
ATOM 661 C C . LEU A 1 85 ? -10.524 -0.609 -7.171 1.00 81.19 85 LEU A C 1
ATOM 663 O O . LEU A 1 85 ? -10.913 -0.185 -6.084 1.00 81.19 85 LEU A O 1
ATOM 667 N N . ILE A 1 86 ? -11.369 -0.838 -8.181 1.00 82.88 86 ILE A N 1
ATOM 668 C CA . ILE A 1 86 ? -12.829 -0.705 -8.052 1.00 82.88 86 ILE A CA 1
ATOM 669 C C . ILE A 1 86 ? -13.351 -1.635 -6.954 1.00 82.88 86 ILE A C 1
ATOM 671 O O . ILE A 1 86 ? -14.138 -1.215 -6.112 1.00 82.88 86 ILE A O 1
ATOM 675 N N . SER A 1 87 ? -12.903 -2.888 -6.923 1.00 83.81 87 SER A N 1
ATOM 676 C CA . SER A 1 87 ? -13.379 -3.829 -5.907 1.00 83.81 87 SER A CA 1
ATOM 677 C C . SER A 1 87 ? -12.943 -3.423 -4.495 1.00 83.81 87 SER A C 1
ATOM 679 O O . SER A 1 87 ? -13.745 -3.483 -3.570 1.00 83.81 87 SER A O 1
ATOM 681 N N . ILE A 1 88 ? -11.707 -2.946 -4.330 1.00 85.06 88 ILE A N 1
ATOM 682 C CA . ILE A 1 88 ? -11.180 -2.436 -3.056 1.00 85.06 88 ILE A CA 1
ATOM 683 C C . ILE A 1 88 ? -11.947 -1.200 -2.590 1.00 85.06 88 ILE A C 1
ATOM 685 O O . ILE A 1 88 ? -12.156 -1.052 -1.395 1.00 85.06 88 ILE A O 1
ATOM 689 N N . SER A 1 89 ? -12.426 -0.344 -3.498 1.00 83.50 89 SER A N 1
ATOM 690 C CA . SER A 1 89 ? -13.238 0.821 -3.109 1.00 83.50 89 SER A CA 1
ATOM 691 C C . SER A 1 89 ? -14.572 0.456 -2.444 1.00 83.50 89 SER A C 1
ATOM 693 O O . SER A 1 89 ? -15.180 1.297 -1.790 1.00 83.50 89 SER A O 1
ATOM 695 N N . MET A 1 90 ? -15.016 -0.798 -2.579 1.00 84.75 90 MET A N 1
ATOM 696 C CA . MET A 1 90 ? -16.193 -1.329 -1.885 1.00 84.75 90 MET A CA 1
ATOM 697 C C . MET A 1 90 ? -15.863 -1.845 -0.473 1.00 84.75 90 MET A C 1
ATOM 699 O O . MET A 1 90 ? -16.778 -2.149 0.287 1.00 84.75 90 MET A O 1
ATOM 703 N N . ALA A 1 91 ? -14.579 -1.979 -0.123 1.00 87.12 91 ALA A N 1
ATOM 704 C CA . ALA A 1 91 ? -14.111 -2.462 1.171 1.00 87.12 91 ALA A CA 1
ATOM 705 C C . ALA A 1 91 ? -14.073 -1.311 2.186 1.00 87.12 91 ALA A C 1
ATOM 707 O O . ALA A 1 91 ? -13.101 -0.558 2.265 1.00 87.12 91 ALA A O 1
ATOM 708 N N . MET A 1 92 ? -15.155 -1.162 2.949 1.00 84.56 92 MET A N 1
ATOM 709 C CA . MET A 1 92 ? -15.334 -0.030 3.869 1.00 84.56 92 MET A CA 1
ATOM 710 C C . MET A 1 92 ? -14.418 -0.083 5.096 1.00 84.56 92 MET A C 1
ATOM 712 O O . MET A 1 92 ? -14.166 0.962 5.685 1.00 84.56 92 MET A O 1
ATOM 716 N N . ASP A 1 93 ? -13.914 -1.272 5.436 1.00 88.62 93 ASP A N 1
ATOM 717 C CA . ASP A 1 93 ? -13.071 -1.535 6.609 1.00 88.62 93 ASP A CA 1
ATOM 718 C C . ASP A 1 93 ? -11.617 -1.865 6.216 1.00 88.62 93 ASP A C 1
ATOM 720 O O . ASP A 1 93 ? -10.887 -2.523 6.954 1.00 88.62 93 ASP A O 1
ATOM 724 N N . MET A 1 94 ? -11.181 -1.459 5.019 1.00 91.12 94 MET A N 1
ATOM 725 C CA . MET A 1 94 ? -9.824 -1.720 4.540 1.00 91.12 94 MET A CA 1
ATOM 726 C C . MET A 1 94 ? -8.799 -0.921 5.358 1.00 91.12 94 MET A C 1
ATOM 728 O O . MET A 1 94 ? -8.699 0.300 5.234 1.00 91.12 94 MET A O 1
ATOM 732 N N . GLU A 1 95 ? -8.006 -1.620 6.163 1.00 92.12 95 GLU A N 1
ATOM 733 C CA . GLU A 1 95 ? -6.958 -1.061 7.021 1.00 92.12 95 GLU A CA 1
ATOM 734 C C . GLU A 1 95 ? -5.582 -1.114 6.341 1.00 92.12 95 GLU A C 1
ATOM 736 O O . GLU A 1 95 ? -4.746 -0.233 6.545 1.00 92.12 95 GLU A O 1
ATOM 741 N N . MET A 1 96 ? -5.316 -2.141 5.527 1.00 90.75 96 MET A N 1
ATOM 742 C CA . MET A 1 96 ? -4.010 -2.352 4.895 1.00 90.75 96 MET A CA 1
ATOM 743 C C . MET A 1 96 ? -4.123 -2.556 3.386 1.00 90.75 96 MET A C 1
ATOM 745 O O . MET A 1 96 ? -4.712 -3.532 2.922 1.00 90.75 96 MET A O 1
ATOM 749 N N . LEU A 1 97 ? -3.435 -1.699 2.631 1.00 88.06 97 LEU A N 1
ATOM 750 C CA . LEU A 1 97 ? -3.294 -1.811 1.184 1.00 88.06 97 LEU A CA 1
ATOM 751 C C . LEU A 1 97 ? -1.816 -1.867 0.787 1.00 88.06 97 LEU A C 1
ATOM 753 O O . LEU A 1 97 ? -1.062 -0.912 0.980 1.00 88.06 97 LEU A O 1
ATOM 757 N N . GLU A 1 98 ? -1.408 -2.983 0.192 1.00 87.94 98 GLU A N 1
ATOM 758 C CA . GLU A 1 98 ? -0.079 -3.156 -0.392 1.00 87.94 98 GLU A CA 1
ATOM 759 C C . GLU A 1 98 ? -0.206 -3.557 -1.860 1.00 87.94 98 GLU A C 1
ATOM 761 O O . GLU A 1 98 ? -0.733 -4.623 -2.186 1.00 87.94 98 GLU A O 1
ATOM 766 N N . MET A 1 99 ? 0.288 -2.707 -2.757 1.00 78.88 99 MET A N 1
ATOM 767 C CA . MET A 1 99 ? 0.261 -2.977 -4.191 1.00 78.88 99 MET A CA 1
ATOM 768 C C . MET A 1 99 ? 1.602 -2.637 -4.827 1.00 78.88 99 MET A C 1
ATOM 770 O O . MET A 1 99 ? 2.115 -1.522 -4.717 1.00 78.88 99 MET A O 1
ATOM 774 N N . GLN A 1 100 ? 2.137 -3.611 -5.553 1.00 70.69 100 GLN A N 1
ATOM 775 C CA . GLN A 1 100 ? 3.128 -3.368 -6.591 1.00 70.69 100 GLN A CA 1
ATOM 776 C C . GLN A 1 100 ? 2.345 -2.805 -7.793 1.00 70.69 100 GLN A C 1
ATOM 778 O O . GLN A 1 100 ? 1.292 -3.349 -8.110 1.00 70.69 100 GLN A O 1
ATOM 783 N N . HIS A 1 101 ? 2.797 -1.718 -8.435 1.00 65.62 101 HIS A N 1
ATOM 784 C CA . HIS A 1 101 ? 2.119 -1.017 -9.560 1.00 65.62 101 HIS A CA 1
ATOM 785 C C . HIS A 1 101 ? 1.076 0.063 -9.225 1.00 65.62 101 HIS A C 1
ATOM 787 O O . HIS A 1 101 ? -0.084 -0.013 -9.635 1.00 65.62 101 HIS A O 1
ATOM 793 N N . PHE A 1 102 ? 1.516 1.159 -8.613 1.00 61.81 102 PHE A N 1
ATOM 794 C CA . PHE A 1 102 ? 0.766 2.415 -8.680 1.00 61.81 102 PHE A CA 1
ATOM 795 C C . PHE A 1 102 ? 0.895 3.018 -10.091 1.00 61.81 102 PHE A C 1
ATOM 797 O O . PHE A 1 102 ? 1.992 3.386 -10.501 1.00 61.81 102 PHE A O 1
ATOM 804 N N . ARG A 1 103 ? -0.204 3.083 -10.857 1.00 62.84 103 ARG A N 1
ATOM 805 C CA . ARG A 1 103 ? -0.265 3.768 -12.165 1.00 62.84 103 ARG A CA 1
ATOM 806 C C . ARG A 1 103 ? -1.279 4.906 -12.154 1.00 62.84 103 ARG A C 1
ATOM 808 O O . ARG A 1 103 ? -2.369 4.755 -11.601 1.00 62.84 103 ARG A O 1
ATOM 815 N N . MET A 1 104 ? -0.929 5.992 -12.850 1.00 50.53 104 MET A N 1
ATOM 816 C CA . MET A 1 104 ? -1.615 7.291 -12.829 1.00 50.53 104 MET A CA 1
ATOM 817 C C . MET A 1 104 ? -3.133 7.209 -13.019 1.00 50.53 104 MET A C 1
ATOM 819 O O . MET A 1 104 ? -3.893 7.712 -12.203 1.00 50.53 104 MET A O 1
ATOM 823 N N . MET A 1 105 ? -3.584 6.501 -14.056 1.00 54.78 105 MET A N 1
ATOM 824 C CA . MET A 1 105 ? -4.998 6.502 -14.448 1.00 54.78 105 MET A CA 1
ATOM 825 C C . MET A 1 105 ? -5.931 5.734 -13.500 1.00 54.78 105 MET A C 1
ATOM 827 O O . MET A 1 105 ? -7.141 5.918 -13.580 1.00 54.78 105 MET A O 1
ATOM 831 N N . VAL A 1 106 ? -5.406 4.870 -12.623 1.00 59.19 106 VAL A N 1
ATOM 832 C CA . VAL A 1 106 ? -6.251 3.939 -11.851 1.00 59.19 106 VAL A CA 1
ATOM 833 C C . VAL A 1 106 ? -6.411 4.353 -10.390 1.00 59.19 106 VAL A C 1
ATOM 835 O O . VAL A 1 106 ? -7.464 4.147 -9.791 1.00 59.19 106 VAL A O 1
ATOM 838 N N . VAL A 1 107 ? -5.390 4.989 -9.818 1.00 62.06 107 VAL A N 1
ATOM 839 C CA . VAL A 1 107 ? -5.417 5.474 -8.428 1.00 62.06 107 VAL A CA 1
ATOM 840 C C . VAL A 1 107 ? -6.459 6.591 -8.255 1.00 62.06 107 VAL A C 1
ATOM 842 O O . VAL A 1 107 ? -7.131 6.665 -7.225 1.00 62.06 107 VAL A O 1
ATOM 845 N N . ASP A 1 108 ? -6.693 7.377 -9.309 1.00 63.56 108 ASP A N 1
ATOM 846 C CA . ASP A 1 108 ? -7.717 8.429 -9.373 1.00 63.56 108 ASP A CA 1
ATOM 847 C C . ASP A 1 108 ? -9.166 7.915 -9.291 1.00 63.56 108 ASP A C 1
ATOM 849 O O . ASP A 1 108 ? -10.092 8.718 -9.184 1.00 63.56 108 ASP A O 1
ATOM 853 N N . ALA A 1 109 ? -9.397 6.598 -9.295 1.00 66.12 109 ALA A N 1
ATOM 854 C CA . ALA A 1 109 ? -10.732 6.014 -9.167 1.00 66.12 109 ALA A CA 1
ATOM 855 C C . ALA A 1 109 ? -11.074 5.541 -7.742 1.00 66.12 109 ALA A C 1
ATOM 857 O O . ALA A 1 109 ? -12.242 5.300 -7.452 1.00 66.12 109 ALA A O 1
ATOM 858 N N . VAL A 1 110 ? -10.102 5.450 -6.826 1.00 75.19 110 VAL A N 1
ATOM 859 C CA . VAL A 1 110 ? -10.263 4.695 -5.565 1.00 75.19 110 VAL A CA 1
ATOM 860 C C . VAL A 1 110 ? -10.368 5.594 -4.344 1.00 75.19 110 VAL A C 1
ATOM 862 O O . VAL A 1 110 ? -9.679 6.608 -4.258 1.00 75.19 110 VAL A O 1
ATOM 865 N N . THR A 1 111 ? -11.203 5.192 -3.392 1.00 83.25 111 THR A N 1
ATOM 866 C CA . THR A 1 111 ? -11.362 5.826 -2.081 1.00 83.25 111 THR A CA 1
ATOM 867 C C . THR A 1 111 ? -11.259 4.732 -1.022 1.00 83.25 111 THR A C 1
ATOM 869 O O . THR A 1 111 ? -11.981 3.743 -1.112 1.00 83.25 111 THR A O 1
ATOM 872 N N . VAL A 1 112 ? -10.356 4.891 -0.050 1.00 85.69 112 VAL A N 1
ATOM 873 C CA . VAL A 1 112 ? -10.129 3.925 1.042 1.00 85.69 112 VAL A CA 1
ATOM 874 C C . VAL A 1 112 ? -10.096 4.665 2.390 1.00 85.69 112 VAL A C 1
ATOM 876 O O . VAL A 1 112 ? -9.021 5.031 2.867 1.00 85.69 112 VAL A O 1
ATOM 879 N N . PRO A 1 113 ? -11.256 4.971 2.995 1.00 85.75 113 PRO A N 1
ATOM 880 C CA . PRO A 1 113 ? -11.342 5.946 4.085 1.00 85.75 113 PRO A CA 1
ATOM 881 C C . PRO A 1 113 ? -10.741 5.485 5.412 1.00 85.75 113 PRO A C 1
ATOM 883 O O . PRO A 1 113 ? -10.283 6.314 6.193 1.00 85.75 113 PRO A O 1
ATOM 886 N N . THR A 1 114 ? -10.697 4.179 5.655 1.00 88.94 114 THR A N 1
ATOM 887 C CA . THR A 1 114 ? -10.171 3.571 6.886 1.00 88.94 114 THR A CA 1
ATOM 888 C C . THR A 1 114 ? -8.708 3.155 6.775 1.00 88.94 114 THR A C 1
ATOM 890 O O . THR A 1 114 ? -8.210 2.443 7.641 1.00 88.94 114 THR A O 1
ATOM 893 N N . LEU A 1 115 ? -8.009 3.565 5.712 1.00 90.44 115 LEU A N 1
ATOM 894 C CA . LEU A 1 115 ? -6.651 3.106 5.451 1.00 90.44 115 LEU A CA 1
ATOM 895 C C . LEU A 1 115 ? -5.719 3.493 6.606 1.00 90.44 115 LEU A C 1
ATOM 897 O O . LEU A 1 115 ? -5.536 4.676 6.901 1.00 90.44 115 LEU A O 1
ATOM 901 N N . GLU A 1 116 ? -5.110 2.491 7.236 1.00 93.25 116 GLU A N 1
ATOM 902 C CA . GLU A 1 116 ? -4.118 2.656 8.298 1.00 93.25 116 GLU A CA 1
ATOM 903 C C . GLU A 1 116 ? -2.696 2.459 7.775 1.00 93.25 116 GLU A C 1
ATOM 905 O O . GLU A 1 116 ? -1.755 3.090 8.260 1.00 93.25 116 GLU A O 1
ATOM 910 N N . ARG A 1 117 ? -2.515 1.577 6.786 1.00 92.44 117 ARG A N 1
ATOM 911 C CA . ARG A 1 117 ? -1.197 1.203 6.269 1.00 92.44 117 ARG A CA 1
ATOM 912 C C . ARG A 1 117 ? -1.186 1.148 4.749 1.00 92.44 117 ARG A C 1
ATOM 914 O O . ARG A 1 117 ? -1.912 0.358 4.147 1.00 92.44 117 ARG A O 1
ATOM 921 N N . LEU A 1 118 ? -0.304 1.940 4.144 1.00 91.06 118 LEU A N 1
ATOM 922 C CA . LEU A 1 118 ? -0.104 2.009 2.699 1.00 91.06 118 LEU A CA 1
ATOM 923 C C . LEU A 1 118 ? 1.321 1.594 2.330 1.00 91.06 118 LEU A C 1
ATOM 925 O O . LEU A 1 118 ? 2.283 2.226 2.759 1.00 91.06 118 LEU A O 1
ATOM 929 N N . PHE A 1 119 ? 1.467 0.587 1.473 1.00 87.94 119 PHE A N 1
ATOM 930 C CA . PHE A 1 119 ? 2.765 0.193 0.923 1.00 87.94 119 PHE A CA 1
ATOM 931 C C . PHE A 1 119 ? 2.764 0.281 -0.601 1.00 87.94 119 PHE A C 1
ATOM 933 O O . PHE A 1 119 ? 1.950 -0.348 -1.280 1.00 87.94 119 PHE A O 1
ATOM 940 N N . VAL A 1 120 ? 3.708 1.064 -1.120 1.00 85.12 120 VAL A N 1
ATOM 941 C CA . VAL A 1 120 ? 3.870 1.381 -2.538 1.00 85.12 120 VAL A CA 1
ATOM 942 C C . VAL A 1 120 ? 5.214 0.844 -3.004 1.00 85.12 120 VAL A C 1
ATOM 944 O O . VAL A 1 120 ? 6.269 1.226 -2.487 1.00 85.12 120 VAL A O 1
ATOM 947 N N . GLU A 1 121 ? 5.185 -0.028 -4.006 1.00 76.81 121 GLU A N 1
ATOM 948 C CA . GLU A 1 121 ? 6.387 -0.608 -4.602 1.00 76.81 121 GLU A CA 1
ATOM 949 C C . GLU A 1 121 ? 6.361 -0.491 -6.139 1.00 76.81 121 GLU A C 1
ATOM 951 O O . GLU A 1 121 ? 5.277 -0.463 -6.742 1.00 76.81 121 GLU A O 1
ATOM 956 N N . PRO A 1 122 ? 7.535 -0.448 -6.807 1.00 69.31 122 PRO A N 1
ATOM 957 C CA . PRO A 1 122 ? 7.620 -0.516 -8.254 1.00 69.31 122 PRO A CA 1
ATOM 958 C C . PRO A 1 122 ? 6.994 -1.799 -8.765 1.00 69.31 122 PRO A C 1
ATOM 960 O O . PRO A 1 122 ? 7.052 -2.856 -8.133 1.00 69.31 122 PRO A O 1
ATOM 963 N N . GLY A 1 123 ? 6.490 -1.699 -9.985 1.00 61.72 123 GLY A N 1
ATOM 964 C CA . GLY A 1 123 ? 6.308 -2.874 -10.804 1.00 61.72 123 GLY A CA 1
ATOM 965 C C . GLY A 1 123 ? 7.627 -3.554 -11.138 1.00 61.72 123 GLY A C 1
ATOM 966 O O . GLY A 1 123 ? 8.613 -2.887 -11.434 1.00 61.72 123 GLY A O 1
ATOM 967 N N . PHE A 1 124 ? 7.635 -4.877 -11.142 1.00 55.00 124 PHE A N 1
ATOM 968 C CA . PHE A 1 124 ? 8.755 -5.694 -11.592 1.00 55.00 124 PHE A CA 1
ATOM 969 C C . PHE A 1 124 ? 8.844 -5.677 -13.129 1.00 55.00 124 PHE A C 1
ATOM 971 O O . PHE A 1 124 ? 8.136 -6.400 -13.825 1.00 55.00 124 PHE A O 1
ATOM 978 N N . VAL A 1 125 ? 9.753 -4.890 -13.693 1.00 46.25 125 VAL A N 1
ATOM 979 C CA . VAL A 1 125 ? 10.200 -5.126 -15.074 1.00 46.25 125 VAL A CA 1
ATOM 980 C C . VAL A 1 125 ? 11.303 -6.187 -15.015 1.00 46.25 125 VAL A C 1
ATOM 982 O O . VAL A 1 125 ? 12.029 -6.277 -14.030 1.00 46.25 125 VAL A O 1
ATOM 985 N N . SER A 1 126 ? 11.319 -7.096 -15.988 1.00 42.12 126 SER A N 1
ATOM 986 C CA . SER A 1 126 ? 12.070 -8.359 -15.963 1.00 42.12 126 SER A CA 1
ATOM 987 C C . SER A 1 126 ? 13.523 -8.261 -15.459 1.00 42.12 126 SER A C 1
ATOM 989 O O . SER A 1 126 ? 14.189 -7.245 -15.628 1.00 42.12 126 SER A O 1
ATOM 991 N N . TRP A 1 127 ? 14.051 -9.379 -14.943 1.00 40.34 127 TRP A N 1
ATOM 992 C CA . TRP A 1 127 ? 15.442 -9.541 -14.481 1.00 40.34 127 TRP A CA 1
ATOM 993 C C . TRP A 1 127 ? 16.517 -9.205 -15.536 1.00 40.34 127 TRP A C 1
ATOM 995 O O . TRP A 1 127 ? 17.698 -9.297 -15.228 1.00 40.34 127 TRP A O 1
ATOM 1005 N N . THR A 1 128 ? 16.159 -8.879 -16.779 1.00 39.81 128 THR A N 1
ATOM 1006 C CA . THR A 1 128 ? 17.111 -8.528 -17.841 1.00 39.81 128 THR A CA 1
ATOM 1007 C C . THR A 1 128 ? 17.258 -7.024 -18.074 1.00 39.81 128 THR A C 1
ATOM 1009 O O . THR A 1 128 ? 18.257 -6.632 -18.668 1.00 39.81 128 THR A O 1
ATOM 1012 N N . ASP A 1 129 ? 16.357 -6.186 -17.548 1.00 40.75 129 ASP A N 1
ATOM 1013 C CA . ASP A 1 129 ? 16.415 -4.723 -17.687 1.00 40.75 129 ASP A CA 1
ATOM 1014 C C . ASP A 1 129 ? 16.748 -4.067 -16.340 1.00 40.75 129 ASP A C 1
ATOM 1016 O O . ASP A 1 129 ? 15.922 -3.445 -15.681 1.00 40.75 129 ASP A O 1
ATOM 1020 N N . PHE A 1 130 ? 18.005 -4.212 -15.916 1.00 41.22 130 PHE A N 1
ATOM 1021 C CA . PHE A 1 130 ? 18.563 -3.526 -14.740 1.00 41.22 130 PHE A CA 1
ATOM 1022 C C . PHE A 1 130 ? 18.848 -2.030 -14.975 1.00 41.22 130 PHE A C 1
ATOM 1024 O O . PHE A 1 130 ? 19.486 -1.387 -14.141 1.00 41.22 130 PHE A O 1
ATOM 1031 N N . THR A 1 131 ? 18.423 -1.471 -16.108 1.00 38.41 131 THR A N 1
ATOM 1032 C CA . THR A 1 131 ? 18.579 -0.049 -16.414 1.00 38.41 131 THR A CA 1
ATOM 1033 C C . THR A 1 131 ? 17.304 0.692 -16.032 1.00 38.41 131 THR A C 1
ATOM 1035 O O . THR A 1 131 ? 16.314 0.619 -16.753 1.00 38.41 131 THR A O 1
ATOM 1038 N N . ASP A 1 132 ? 17.351 1.394 -14.899 1.00 42.97 132 ASP A N 1
ATOM 1039 C CA . ASP A 1 132 ? 16.457 2.507 -14.557 1.00 42.97 132 ASP A CA 1
ATOM 1040 C C . ASP A 1 132 ? 14.958 2.267 -14.781 1.00 42.97 132 ASP A C 1
ATOM 1042 O O . ASP A 1 132 ? 14.272 3.052 -15.435 1.00 42.97 132 ASP A O 1
ATOM 1046 N N . THR A 1 133 ? 14.389 1.226 -14.175 1.00 45.62 133 THR A N 1
ATOM 1047 C CA . THR A 1 133 ? 12.939 1.236 -13.930 1.00 45.62 133 THR A CA 1
ATOM 1048 C C . THR A 1 133 ? 12.665 2.029 -12.665 1.00 45.62 133 THR A C 1
ATOM 1050 O O . THR A 1 133 ? 12.247 1.486 -11.639 1.00 45.62 133 THR A O 1
ATOM 1053 N N . ASP A 1 134 ? 12.959 3.326 -12.747 1.00 48.84 134 ASP A N 1
ATOM 1054 C CA . ASP A 1 134 ? 12.357 4.311 -11.869 1.00 48.84 134 ASP A CA 1
ATOM 1055 C C . ASP A 1 134 ? 10.839 4.095 -11.931 1.00 48.84 134 ASP A C 1
ATOM 1057 O O . ASP A 1 134 ? 10.246 3.968 -13.007 1.00 48.84 134 ASP A O 1
ATOM 1061 N N . LEU A 1 135 ? 10.199 4.021 -10.764 1.00 54.31 135 LEU A N 1
ATOM 1062 C CA . LEU A 1 135 ? 8.765 4.277 -10.674 1.00 54.31 135 LEU A CA 1
ATOM 1063 C C . LEU A 1 135 ? 8.444 5.566 -11.442 1.00 54.31 135 LEU A C 1
ATOM 1065 O O . LEU A 1 135 ? 9.255 6.495 -11.416 1.00 54.31 135 LEU A O 1
ATOM 1069 N N . GLU A 1 136 ? 7.279 5.620 -12.106 1.00 62.84 136 GLU A N 1
ATOM 1070 C CA . GLU A 1 136 ? 6.847 6.828 -12.821 1.00 62.84 136 GLU A CA 1
ATOM 1071 C C . GLU A 1 136 ? 7.096 8.050 -11.917 1.00 62.84 136 GLU A C 1
ATOM 1073 O O . GLU A 1 136 ? 6.755 7.986 -10.725 1.00 62.84 136 GLU A O 1
ATOM 1078 N N . PRO A 1 137 ? 7.722 9.128 -12.435 1.00 61.59 137 PRO A N 1
ATOM 1079 C CA . PRO A 1 137 ? 8.183 10.265 -11.630 1.00 61.59 137 PRO A CA 1
ATOM 1080 C C . PRO A 1 137 ? 7.082 10.889 -10.754 1.00 61.59 137 PRO A C 1
ATOM 1082 O O . PRO A 1 137 ? 7.383 11.534 -9.750 1.00 61.59 137 PRO A O 1
ATOM 1085 N N . ASP A 1 138 ? 5.820 10.605 -11.071 1.00 75.94 138 ASP A N 1
ATOM 1086 C CA . ASP A 1 138 ? 4.628 11.116 -10.406 1.00 75.94 138 ASP A CA 1
ATOM 1087 C C . ASP A 1 138 ? 4.046 10.163 -9.339 1.00 75.94 138 ASP A C 1
ATOM 1089 O O . ASP A 1 138 ? 2.964 10.401 -8.811 1.00 75.94 138 ASP A O 1
ATOM 1093 N N . THR A 1 139 ? 4.744 9.090 -8.948 1.00 80.31 139 THR A N 1
ATOM 1094 C CA . THR A 1 139 ? 4.216 8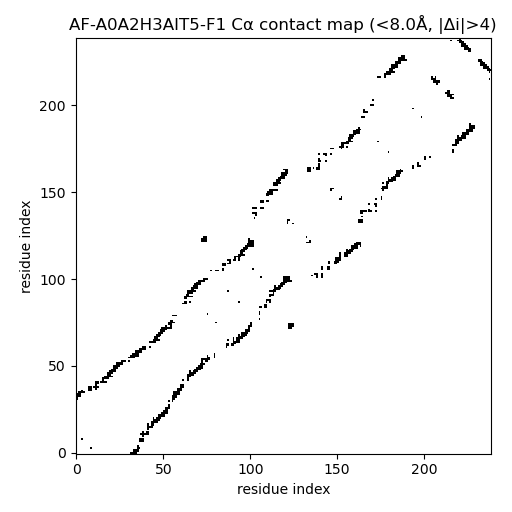.111 -7.967 1.00 80.31 139 THR A CA 1
ATOM 1095 C C . THR A 1 139 ? 3.834 8.751 -6.629 1.00 80.31 139 THR A C 1
ATOM 1097 O O . THR A 1 139 ? 2.783 8.442 -6.071 1.00 80.31 139 THR A O 1
ATOM 1100 N N . LEU A 1 140 ? 4.652 9.671 -6.110 1.00 85.00 140 LEU A N 1
ATOM 1101 C CA . LEU A 1 140 ? 4.325 10.388 -4.872 1.00 85.00 140 LEU A CA 1
ATOM 1102 C C . LEU A 1 140 ? 3.139 11.342 -5.042 1.00 85.00 140 LEU A C 1
ATOM 1104 O O . LEU A 1 140 ? 2.340 11.479 -4.119 1.00 85.00 140 LEU A O 1
ATOM 1108 N N . PHE A 1 141 ? 2.991 11.949 -6.222 1.00 85.75 141 PHE A N 1
ATOM 1109 C CA . PHE A 1 141 ? 1.810 12.743 -6.554 1.00 85.75 141 PHE A CA 1
ATOM 1110 C C . PHE A 1 141 ? 0.546 11.870 -6.539 1.00 85.75 141 PHE A C 1
ATOM 1112 O O . PHE A 1 141 ? -0.474 12.263 -5.981 1.00 85.75 141 PHE A O 1
ATOM 1119 N N . LEU A 1 142 ? 0.623 10.639 -7.049 1.00 83.56 142 LEU A N 1
ATOM 1120 C CA . LEU A 1 142 ? -0.499 9.695 -7.019 1.00 83.56 142 LEU A CA 1
ATOM 1121 C C . LEU A 1 142 ? -0.881 9.251 -5.619 1.00 83.56 142 LEU A C 1
ATOM 1123 O O . LEU A 1 142 ? -2.065 9.142 -5.305 1.00 83.56 142 LEU A O 1
ATOM 1127 N N . VAL A 1 143 ? 0.112 9.018 -4.768 1.00 87.12 143 VAL A N 1
ATOM 1128 C CA . VAL A 1 143 ? -0.135 8.734 -3.355 1.00 87.12 143 VAL A CA 1
ATOM 1129 C C . VAL A 1 143 ? -0.828 9.924 -2.701 1.00 87.12 143 VAL A C 1
ATOM 1131 O O . VAL A 1 143 ? -1.837 9.732 -2.033 1.00 87.12 143 VAL A O 1
ATOM 1134 N N . LEU A 1 144 ? -0.377 11.153 -2.958 1.00 88.31 144 LEU A N 1
ATOM 1135 C CA . LEU A 1 144 ? -1.036 12.353 -2.444 1.00 88.31 144 LEU A CA 1
ATOM 1136 C C . LEU A 1 144 ? -2.506 12.447 -2.896 1.00 88.31 144 LEU A C 1
ATOM 1138 O O . LEU A 1 144 ? -3.390 12.665 -2.065 1.00 88.31 144 LEU A O 1
ATOM 1142 N N . SER A 1 145 ? -2.785 12.215 -4.182 1.00 86.94 145 SER A N 1
ATOM 1143 C CA . SER A 1 145 ? -4.147 12.192 -4.734 1.00 86.94 145 SER A CA 1
ATOM 1144 C C . SER A 1 145 ? -5.027 11.117 -4.091 1.00 86.94 145 SER A C 1
ATOM 1146 O O . SER A 1 145 ? -6.173 11.402 -3.729 1.00 86.94 145 SER A O 1
ATOM 1148 N N . LEU A 1 146 ? -4.498 9.902 -3.888 1.00 86.88 146 LEU A N 1
ATOM 1149 C CA . LEU A 1 146 ? -5.201 8.823 -3.186 1.00 86.88 146 LEU A CA 1
ATOM 1150 C C . LEU A 1 146 ? -5.578 9.246 -1.769 1.00 86.88 146 LEU A C 1
ATOM 1152 O O . LEU A 1 146 ? -6.723 9.059 -1.362 1.00 86.88 146 LEU A O 1
ATOM 1156 N N . LEU A 1 147 ? -4.627 9.813 -1.027 1.00 89.25 147 LEU A N 1
ATOM 1157 C CA . LEU A 1 147 ? -4.816 10.215 0.363 1.00 89.25 147 LEU A CA 1
ATOM 1158 C C . LEU A 1 147 ? -5.861 11.329 0.485 1.00 89.25 147 LEU A C 1
ATOM 1160 O O . LEU A 1 147 ? -6.774 11.227 1.304 1.00 89.25 147 LEU A O 1
ATOM 1164 N N . LEU A 1 148 ? -5.783 12.356 -0.370 1.00 89.12 148 LEU A N 1
ATOM 1165 C CA . LEU A 1 148 ? -6.762 13.448 -0.419 1.00 89.12 148 LEU A CA 1
ATOM 1166 C C . LEU A 1 148 ? -8.178 12.936 -0.687 1.00 89.12 148 LEU A C 1
ATOM 1168 O O . LEU A 1 148 ? -9.111 13.314 0.020 1.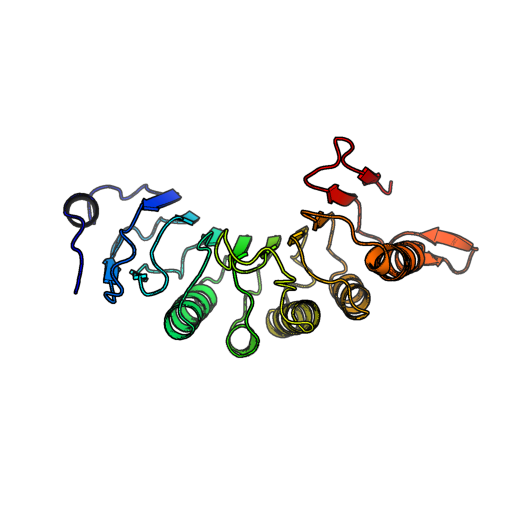00 89.12 148 LEU A O 1
ATOM 1172 N N . ARG A 1 149 ? -8.342 12.057 -1.681 1.00 87.31 149 ARG A N 1
ATOM 1173 C CA . ARG A 1 149 ? -9.654 11.504 -2.046 1.00 87.31 149 ARG A CA 1
ATOM 1174 C C . ARG A 1 149 ? -10.184 10.524 -1.010 1.00 87.31 149 ARG A C 1
ATOM 1176 O O . ARG A 1 149 ? -11.387 10.504 -0.768 1.00 87.31 149 ARG A O 1
ATOM 1183 N N . SER A 1 150 ? -9.301 9.726 -0.416 1.00 87.88 150 SER A N 1
ATOM 1184 C CA . SER A 1 150 ? -9.658 8.729 0.592 1.00 87.88 150 SER A CA 1
ATOM 1185 C C . SER A 1 150 ? -10.059 9.357 1.920 1.00 87.88 150 SER A C 1
ATOM 1187 O O . SER A 1 150 ? -10.833 8.756 2.644 1.00 87.88 150 SER A O 1
ATOM 1189 N N . GLN A 1 151 ? -9.591 10.569 2.228 1.00 89.88 151 GLN A N 1
ATOM 1190 C CA . GLN A 1 151 ? -9.826 11.227 3.519 1.00 89.88 151 GLN A CA 1
ATOM 1191 C C . GLN A 1 151 ? -9.323 10.406 4.728 1.00 89.88 151 GLN A C 1
ATOM 1193 O O . GLN A 1 151 ? -9.864 10.489 5.827 1.00 89.88 151 GLN A O 1
ATOM 1198 N N . CYS A 1 152 ? -8.266 9.611 4.533 1.00 87.38 152 CYS A N 1
ATOM 1199 C CA . CYS A 1 152 ? -7.697 8.719 5.549 1.00 87.38 152 CYS A CA 1
ATOM 1200 C C . CYS A 1 152 ? -6.581 9.382 6.385 1.00 87.38 152 CYS A C 1
ATOM 1202 O O . CYS A 1 152 ? -5.768 8.705 7.011 1.00 87.38 152 CYS A O 1
ATOM 1204 N N . GLN A 1 153 ? -6.492 10.718 6.394 1.00 87.06 153 GLN A N 1
ATOM 1205 C CA . GLN A 1 153 ? -5.394 11.460 7.037 1.00 87.06 153 GLN A CA 1
ATOM 1206 C C . GLN A 1 153 ? -5.311 11.242 8.554 1.00 87.06 153 GLN A C 1
ATOM 1208 O O . GLN A 1 153 ? -4.237 11.362 9.143 1.00 87.06 153 GLN A O 1
ATOM 1213 N N . SER A 1 154 ? -6.449 10.951 9.189 1.00 85.50 154 SER A N 1
ATOM 1214 C CA . SER A 1 154 ? -6.557 10.699 10.628 1.00 85.50 154 SER A CA 1
ATOM 1215 C C . SER A 1 154 ? -6.356 9.234 11.022 1.00 85.50 154 SER A C 1
ATOM 1217 O O . SER A 1 154 ? -6.168 8.955 12.204 1.00 85.50 154 SER A O 1
ATOM 1219 N N . THR A 1 155 ? -6.435 8.304 10.067 1.00 89.50 155 THR A N 1
ATOM 1220 C CA . THR A 1 155 ? -6.318 6.854 10.305 1.00 89.50 155 THR A CA 1
ATOM 1221 C C . THR A 1 155 ? -4.962 6.318 9.875 1.00 89.50 155 THR A C 1
ATOM 1223 O O . THR A 1 155 ? -4.454 5.391 10.494 1.00 89.50 155 THR A O 1
ATOM 1226 N N . LEU A 1 156 ? -4.352 6.911 8.849 1.00 92.00 156 LEU A N 1
ATOM 1227 C CA . LEU A 1 156 ? -3.106 6.430 8.271 1.00 92.00 156 LEU A CA 1
ATOM 1228 C C . LEU A 1 156 ? -1.938 6.557 9.257 1.00 92.00 156 LEU A C 1
ATOM 1230 O O . LEU A 1 156 ? -1.492 7.659 9.569 1.00 92.00 156 LEU A O 1
ATOM 1234 N N . ARG A 1 157 ? -1.430 5.408 9.707 1.00 91.75 157 ARG A N 1
ATOM 1235 C CA . ARG A 1 157 ? -0.334 5.260 10.674 1.00 91.75 157 ARG A CA 1
ATOM 1236 C C . ARG A 1 157 ? 0.989 4.883 10.035 1.00 91.75 157 ARG A C 1
ATOM 1238 O O . ARG A 1 157 ? 2.038 5.246 10.562 1.00 91.75 157 ARG A O 1
ATOM 1245 N N . GLU A 1 158 ? 0.970 4.163 8.916 1.00 93.12 158 GLU A N 1
ATOM 1246 C CA . GLU A 1 158 ? 2.193 3.700 8.260 1.00 93.12 158 GLU A CA 1
ATOM 1247 C C . GLU A 1 158 ? 2.161 3.920 6.750 1.00 93.12 158 GLU A C 1
ATOM 1249 O O . GLU A 1 158 ? 1.222 3.514 6.065 1.00 93.12 158 GLU A O 1
ATOM 1254 N N . ILE A 1 159 ? 3.240 4.497 6.219 1.00 91.94 159 ILE A N 1
ATOM 1255 C CA . ILE A 1 159 ? 3.493 4.543 4.780 1.00 91.94 159 ILE A CA 1
ATOM 1256 C C . ILE A 1 159 ? 4.854 3.923 4.478 1.00 91.94 159 ILE A C 1
ATOM 1258 O O . ILE A 1 159 ? 5.876 4.299 5.054 1.00 91.94 159 ILE A O 1
ATOM 1262 N N . GLY A 1 160 ? 4.881 2.994 3.531 1.00 90.19 160 GLY A N 1
ATOM 1263 C CA . GLY A 1 160 ? 6.097 2.408 2.994 1.00 90.19 160 GLY A CA 1
ATOM 1264 C C . GLY A 1 160 ? 6.267 2.701 1.509 1.00 90.19 160 GLY A C 1
ATOM 1265 O O . GLY A 1 160 ? 5.368 2.476 0.707 1.00 90.19 160 GLY A O 1
ATOM 1266 N N . PHE A 1 161 ? 7.464 3.133 1.144 1.00 87.69 161 PHE A N 1
ATOM 1267 C CA . PHE A 1 161 ? 7.906 3.371 -0.218 1.00 87.69 161 PHE A CA 1
ATOM 1268 C C . PHE A 1 161 ? 9.086 2.459 -0.524 1.00 87.69 161 PHE A C 1
ATOM 1270 O O . PHE A 1 161 ? 10.133 2.539 0.125 1.00 87.69 161 PHE A O 1
ATOM 1277 N N . ARG A 1 162 ? 8.958 1.600 -1.528 1.00 83.56 162 ARG A N 1
ATOM 1278 C CA . ARG A 1 162 ? 10.071 0.787 -2.019 1.00 83.56 162 ARG A CA 1
ATOM 1279 C C . ARG A 1 162 ? 10.493 1.286 -3.385 1.00 83.56 162 ARG A C 1
ATOM 1281 O O . ARG A 1 162 ? 9.638 1.383 -4.240 1.00 83.56 162 ARG A O 1
ATOM 1288 N N . ASN A 1 163 ? 11.776 1.576 -3.601 1.00 79.31 163 ASN A N 1
ATOM 1289 C CA . ASN A 1 163 ? 12.340 2.054 -4.873 1.00 79.31 163 ASN A CA 1
ATOM 1290 C C . ASN A 1 163 ? 11.545 3.214 -5.510 1.00 79.31 163 ASN A C 1
ATOM 1292 O O . ASN A 1 163 ? 11.542 3.369 -6.727 1.00 79.31 163 ASN A O 1
ATOM 1296 N N . VAL A 1 164 ? 10.848 4.011 -4.697 1.00 80.12 164 VAL A N 1
ATOM 1297 C CA . VAL A 1 164 ? 10.092 5.180 -5.155 1.00 80.12 164 VAL A CA 1
ATOM 1298 C C . VAL A 1 164 ? 11.049 6.357 -5.176 1.00 80.12 164 VAL A C 1
ATOM 1300 O O . VAL A 1 164 ? 11.706 6.641 -4.170 1.00 80.12 164 VAL A O 1
ATOM 1303 N N . ARG A 1 165 ? 11.117 7.057 -6.308 1.00 79.12 165 ARG A N 1
ATOM 1304 C CA . ARG A 1 165 ? 11.873 8.301 -6.404 1.00 79.12 165 ARG A CA 1
ATOM 1305 C C . ARG A 1 165 ? 11.278 9.336 -5.452 1.00 79.12 165 ARG A C 1
ATOM 1307 O O . ARG A 1 165 ? 10.084 9.621 -5.503 1.00 79.12 165 ARG A O 1
ATOM 1314 N N . LEU A 1 166 ? 12.122 9.903 -4.594 1.00 80.25 166 LEU A N 1
ATOM 1315 C CA . LEU A 1 166 ? 11.718 10.997 -3.720 1.00 80.25 166 LEU A CA 1
ATOM 1316 C C . LEU A 1 166 ? 11.583 12.276 -4.546 1.00 80.25 166 LEU A C 1
ATOM 1318 O O . LEU A 1 166 ? 12.454 12.610 -5.343 1.00 80.25 166 LEU A O 1
ATOM 1322 N N . THR A 1 167 ? 10.476 12.980 -4.362 1.00 83.38 167 THR A N 1
ATOM 1323 C CA . THR A 1 167 ? 10.194 14.286 -4.964 1.00 83.38 167 THR A CA 1
ATOM 1324 C C . THR A 1 167 ? 9.676 15.216 -3.873 1.00 83.38 167 THR A C 1
ATOM 1326 O O . THR A 1 167 ? 9.423 14.769 -2.754 1.00 83.38 167 THR A O 1
ATOM 1329 N N . ALA A 1 168 ? 9.478 16.501 -4.179 1.00 81.12 168 ALA A N 1
ATOM 1330 C CA . ALA A 1 168 ? 8.936 17.464 -3.215 1.00 81.12 168 ALA A CA 1
ATOM 1331 C C . ALA A 1 168 ? 7.589 17.019 -2.600 1.00 81.12 168 ALA A C 1
ATOM 1333 O O . ALA A 1 168 ? 7.321 17.325 -1.441 1.00 81.12 168 ALA A O 1
ATOM 1334 N N . HIS A 1 169 ? 6.806 16.205 -3.319 1.00 86.38 169 HIS A N 1
ATOM 1335 C CA . HIS A 1 169 ? 5.518 15.682 -2.856 1.00 86.38 169 HIS A CA 1
ATOM 1336 C C . HIS A 1 169 ? 5.593 14.799 -1.612 1.00 86.38 169 HIS A C 1
ATOM 1338 O O . HIS A 1 169 ? 4.582 14.609 -0.942 1.00 86.38 169 HIS A O 1
ATOM 1344 N N . ILE A 1 170 ? 6.768 14.272 -1.252 1.00 85.06 170 ILE A N 1
ATOM 1345 C CA . ILE A 1 170 ? 6.910 13.542 0.012 1.00 85.06 170 ILE A CA 1
ATOM 1346 C C . ILE A 1 170 ? 6.603 14.439 1.218 1.00 85.06 170 ILE A C 1
ATOM 1348 O O . ILE A 1 170 ? 6.052 13.969 2.209 1.00 85.06 170 ILE A O 1
ATOM 1352 N N . ILE A 1 171 ? 6.917 15.733 1.118 1.00 82.94 171 ILE A N 1
ATOM 1353 C CA . ILE A 1 171 ? 6.623 16.715 2.163 1.00 82.94 171 ILE A CA 1
ATOM 1354 C C . ILE A 1 171 ? 5.120 16.962 2.236 1.00 82.94 171 ILE A C 1
ATOM 1356 O O . ILE A 1 171 ? 4.561 16.950 3.330 1.00 82.94 171 ILE A O 1
ATOM 1360 N N . ASP A 1 172 ? 4.463 17.088 1.083 1.00 86.25 172 ASP A N 1
ATOM 1361 C CA . ASP A 1 172 ? 3.009 17.239 1.003 1.00 86.25 172 ASP A CA 1
ATOM 1362 C C . ASP A 1 172 ? 2.295 16.035 1.644 1.00 86.25 172 ASP A C 1
ATOM 1364 O O . ASP A 1 172 ? 1.355 16.209 2.417 1.00 86.25 172 ASP A O 1
ATOM 1368 N N . VAL A 1 173 ? 2.777 14.807 1.399 1.00 86.12 173 VAL A N 1
ATOM 1369 C CA . VAL A 1 173 ? 2.242 13.576 2.015 1.00 86.12 173 VAL A CA 1
ATOM 1370 C C . VAL A 1 173 ? 2.375 13.609 3.540 1.00 86.12 173 VAL A C 1
ATOM 1372 O O . VAL A 1 173 ? 1.422 13.274 4.246 1.00 86.12 173 VAL A O 1
ATOM 1375 N N . LEU A 1 174 ? 3.534 14.031 4.056 1.00 83.62 174 LEU A N 1
ATOM 1376 C CA . LEU A 1 174 ? 3.777 14.138 5.497 1.00 83.62 174 LEU A CA 1
ATOM 1377 C C . LEU A 1 174 ? 2.907 15.210 6.160 1.00 83.62 174 LEU A C 1
ATOM 1379 O O . LEU A 1 174 ? 2.378 14.980 7.244 1.00 83.62 174 LEU A O 1
ATOM 1383 N N . GLN A 1 175 ? 2.736 16.366 5.516 1.00 82.81 175 GLN A N 1
ATOM 1384 C CA . GLN A 1 175 ? 1.867 17.435 6.016 1.00 82.81 175 GLN A CA 1
ATOM 1385 C C . GLN A 1 175 ? 0.394 17.029 5.994 1.00 82.81 175 GLN A C 1
ATOM 1387 O O . GLN A 1 175 ? -0.373 17.424 6.872 1.00 82.81 175 GLN A O 1
ATOM 1392 N N . LEU A 1 176 ? 0.002 16.231 5.001 1.00 86.50 176 LEU A N 1
ATOM 1393 C CA . LEU A 1 176 ? -1.364 15.763 4.852 1.00 86.50 176 LEU A CA 1
ATOM 1394 C C . LEU A 1 176 ? -1.746 14.720 5.910 1.00 86.50 176 LEU A C 1
ATOM 1396 O O . LEU A 1 176 ? -2.915 14.660 6.267 1.00 86.50 176 LEU A O 1
ATOM 1400 N 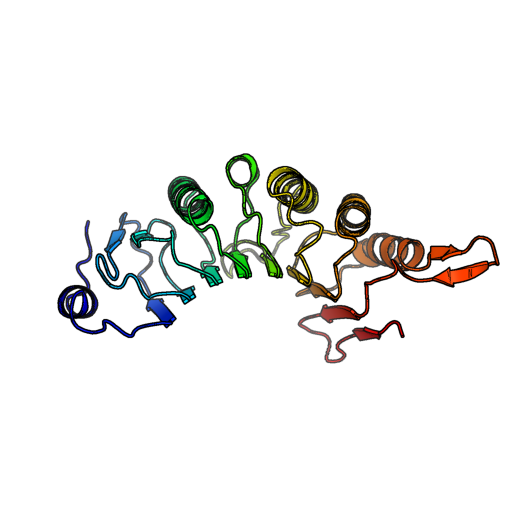N . CYS A 1 177 ? -0.809 13.915 6.418 1.00 86.62 177 CYS A N 1
ATOM 1401 C CA . CYS A 1 177 ? -1.103 12.783 7.306 1.00 86.62 177 CYS A CA 1
ATOM 1402 C C . CYS A 1 177 ? -0.608 13.033 8.742 1.00 86.62 177 CYS A C 1
ATOM 1404 O O . CYS A 1 177 ? 0.403 12.462 9.153 1.00 86.62 177 CYS A O 1
ATOM 1406 N N . PRO A 1 178 ? -1.314 13.847 9.548 1.00 82.06 178 PRO A N 1
ATOM 1407 C CA . PRO A 1 178 ? -0.899 14.174 10.906 1.00 82.06 178 PRO A CA 1
ATOM 1408 C C . PRO A 1 178 ? -1.020 13.002 11.886 1.00 82.06 178 PRO A C 1
ATOM 1410 O O . PRO A 1 178 ? -0.600 13.162 13.022 1.00 82.06 178 PRO A O 1
ATOM 1413 N N . ALA A 1 179 ? -1.598 11.856 11.510 1.00 86.06 179 ALA A N 1
ATOM 1414 C CA . ALA A 1 179 ? -1.631 10.639 12.332 1.00 86.06 179 ALA A CA 1
ATOM 1415 C C . ALA A 1 179 ? -0.517 9.631 11.979 1.00 86.06 179 ALA A C 1
ATOM 1417 O O . ALA A 1 179 ? -0.493 8.532 12.530 1.00 86.06 179 ALA A O 1
ATOM 1418 N N . LEU A 1 180 ? 0.382 9.987 11.055 1.00 88.00 180 LEU A N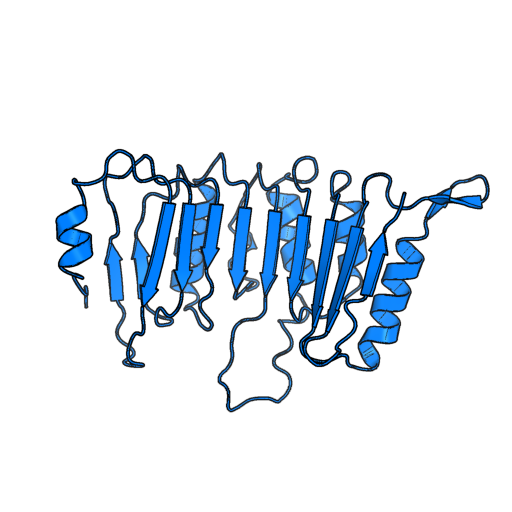 1
ATOM 1419 C CA . LEU A 1 180 ? 1.403 9.085 10.543 1.00 88.00 180 LEU A CA 1
ATOM 1420 C C . LEU A 1 180 ? 2.485 8.821 11.595 1.00 88.00 180 LEU A C 1
ATOM 1422 O O . LEU A 1 180 ? 3.314 9.682 11.867 1.00 88.00 180 LEU A O 1
ATOM 1426 N N . ASP A 1 181 ? 2.520 7.599 12.119 1.00 88.31 181 ASP A N 1
ATOM 1427 C CA . ASP A 1 181 ? 3.481 7.176 13.139 1.00 88.31 181 ASP A CA 1
ATOM 1428 C C . ASP A 1 181 ? 4.799 6.692 12.515 1.00 88.31 181 ASP A C 1
ATOM 1430 O O . ASP A 1 181 ? 5.882 6.845 13.091 1.00 88.31 181 ASP A O 1
ATOM 1434 N N . LYS A 1 182 ? 4.728 6.093 11.321 1.00 88.38 182 LYS A N 1
ATOM 1435 C CA . LYS A 1 182 ? 5.865 5.438 10.678 1.00 88.38 182 LYS A CA 1
ATOM 1436 C C . LYS A 1 182 ? 5.933 5.724 9.184 1.00 88.38 182 LYS A C 1
ATOM 1438 O O . LYS A 1 182 ? 4.979 5.510 8.441 1.00 88.38 182 LYS A O 1
ATOM 1443 N N . ILE A 1 183 ? 7.129 6.082 8.728 1.00 89.31 183 ILE A N 1
ATOM 1444 C CA . ILE A 1 183 ? 7.471 6.124 7.311 1.00 89.31 183 ILE A CA 1
ATOM 1445 C C . ILE A 1 183 ? 8.669 5.223 7.019 1.00 89.31 183 ILE A C 1
ATOM 1447 O O . ILE A 1 183 ? 9.681 5.233 7.726 1.00 89.31 183 ILE A O 1
ATOM 1451 N N . GLN A 1 184 ? 8.559 4.408 5.976 1.00 89.06 184 GLN A N 1
ATOM 1452 C CA . GLN A 1 184 ? 9.604 3.481 5.564 1.00 89.06 184 GLN A CA 1
ATOM 1453 C C . GLN A 1 184 ? 10.010 3.741 4.117 1.00 89.06 184 GLN A C 1
ATOM 1455 O O . GLN A 1 184 ? 9.183 3.722 3.218 1.00 89.06 184 GLN A O 1
ATOM 1460 N N . PHE A 1 185 ? 11.308 3.879 3.882 1.00 86.75 185 PHE A N 1
ATOM 1461 C CA . PHE A 1 185 ? 11.916 3.932 2.562 1.00 86.75 185 PHE A CA 1
ATOM 1462 C C . PHE A 1 185 ? 12.803 2.708 2.370 1.00 86.75 185 PHE A C 1
ATOM 1464 O O . PHE A 1 185 ? 13.655 2.400 3.204 1.00 86.75 185 PHE A O 1
ATOM 1471 N N . THR A 1 186 ? 12.600 1.976 1.283 1.00 84.50 186 THR A N 1
ATOM 1472 C CA . THR A 1 186 ? 13.368 0.772 0.959 1.00 84.50 186 THR A CA 1
ATOM 1473 C C . THR A 1 186 ? 13.936 0.902 -0.442 1.00 84.50 186 THR A C 1
ATOM 1475 O O . THR A 1 186 ? 13.204 0.766 -1.410 1.00 84.50 186 THR A O 1
ATOM 1478 N N . PHE A 1 187 ? 15.236 1.127 -0.569 1.00 80.00 187 PHE A N 1
ATOM 1479 C CA . PHE A 1 187 ? 15.911 1.205 -1.861 1.00 80.00 187 PHE A CA 1
ATOM 1480 C C . PHE A 1 187 ? 16.713 -0.065 -2.120 1.00 80.00 187 PHE A C 1
ATOM 1482 O O . PHE A 1 187 ? 17.353 -0.608 -1.226 1.00 80.00 187 PHE A O 1
ATOM 1489 N N . GLN A 1 188 ? 16.715 -0.553 -3.350 1.00 76.50 188 GLN A N 1
ATOM 1490 C CA . GLN A 1 188 ? 17.573 -1.650 -3.766 1.00 76.50 188 GLN A CA 1
ATOM 1491 C C . GLN A 1 188 ? 19.017 -1.155 -3.850 1.00 76.50 188 GLN A C 1
ATOM 1493 O O . GLN A 1 188 ? 19.905 -1.770 -3.264 1.00 76.50 188 GLN A O 1
ATOM 1498 N N . TYR A 1 189 ? 19.220 0.007 -4.473 1.00 73.88 189 TYR A N 1
ATOM 1499 C CA . TYR A 1 189 ? 20.499 0.702 -4.575 1.00 73.88 189 TYR A CA 1
ATOM 1500 C C . TYR A 1 189 ? 20.337 2.153 -4.125 1.00 73.88 189 TYR A C 1
ATOM 1502 O O . TYR A 1 189 ? 19.325 2.783 -4.416 1.00 73.88 189 TYR A O 1
ATOM 1510 N N . TRP A 1 190 ? 21.340 2.687 -3.430 1.00 76.56 190 TRP A N 1
ATOM 1511 C CA . TRP A 1 190 ? 21.374 4.104 -3.078 1.00 76.56 190 TRP A CA 1
ATOM 1512 C C . TRP A 1 190 ? 22.110 4.882 -4.166 1.00 76.56 190 TRP A C 1
ATOM 1514 O O . TRP A 1 190 ? 23.308 4.684 -4.371 1.00 76.56 190 TRP A O 1
ATOM 1524 N N . GLN A 1 191 ? 21.394 5.744 -4.882 1.00 72.44 191 GLN A N 1
ATOM 1525 C CA . GLN A 1 191 ? 21.968 6.604 -5.912 1.00 72.44 191 GLN A CA 1
ATOM 1526 C C . GLN A 1 191 ? 22.273 7.990 -5.335 1.00 72.44 191 GLN A C 1
ATOM 1528 O O . GLN A 1 191 ? 21.505 8.526 -4.545 1.00 72.44 191 GLN A O 1
ATOM 1533 N N . LYS A 1 192 ? 23.384 8.601 -5.764 1.00 71.94 192 LYS A N 1
ATOM 1534 C CA . LYS A 1 192 ? 23.882 9.882 -5.225 1.00 71.94 192 LYS A CA 1
ATOM 1535 C C . LYS A 1 192 ? 22.875 11.036 -5.329 1.00 71.94 192 LYS A C 1
ATOM 1537 O O . LYS A 1 192 ? 22.899 11.945 -4.510 1.00 71.94 192 LYS A O 1
ATOM 1542 N N . PHE A 1 193 ? 21.993 11.024 -6.327 1.00 69.19 193 PHE A N 1
ATOM 1543 C CA . PHE A 1 193 ? 20.968 12.063 -6.444 1.00 69.19 193 PHE A CA 1
ATOM 1544 C C . PHE A 1 193 ? 19.940 12.011 -5.299 1.00 69.19 193 PHE A C 1
ATOM 1546 O O . PHE A 1 193 ? 19.421 13.056 -4.922 1.00 69.19 193 PHE A O 1
ATOM 1553 N N . LEU A 1 194 ? 19.731 10.841 -4.676 1.00 72.19 194 LEU A N 1
ATOM 1554 C CA . LEU A 1 194 ? 18.853 10.688 -3.511 1.00 72.19 194 LEU A CA 1
ATOM 1555 C C . LEU A 1 194 ? 19.396 11.409 -2.270 1.00 72.19 194 LEU A C 1
ATOM 1557 O O . LEU A 1 194 ? 18.614 11.714 -1.374 1.00 72.19 194 LEU A O 1
ATOM 1561 N N . ASP A 1 195 ? 20.698 11.724 -2.206 1.00 75.00 195 ASP A N 1
ATOM 1562 C CA . ASP A 1 195 ? 21.291 12.450 -1.072 1.00 75.00 195 ASP A CA 1
ATOM 1563 C C . ASP A 1 195 ? 20.644 13.830 -0.891 1.00 75.00 195 ASP A C 1
ATOM 1565 O O . ASP A 1 195 ? 20.376 14.258 0.235 1.00 75.00 195 ASP A O 1
ATOM 1569 N N . ALA A 1 196 ? 20.383 14.530 -1.999 1.00 75.44 196 ALA A N 1
ATOM 1570 C CA . ALA A 1 196 ? 19.793 15.863 -1.974 1.00 75.44 196 ALA A CA 1
ATOM 1571 C C . ALA A 1 196 ? 18.321 15.813 -1.543 1.00 75.44 196 ALA A C 1
ATOM 1573 O O . ALA A 1 196 ? 17.928 16.567 -0.648 1.00 75.44 196 ALA A O 1
ATOM 1574 N N . ASP A 1 197 ? 17.544 14.896 -2.125 1.00 76.62 197 ASP A N 1
ATOM 1575 C CA . ASP A 1 197 ? 16.110 14.745 -1.861 1.00 76.62 197 ASP A CA 1
ATOM 1576 C C . ASP A 1 197 ? 15.854 14.211 -0.445 1.00 76.62 197 ASP A C 1
ATOM 1578 O O . ASP A 1 197 ? 15.060 14.773 0.310 1.00 76.62 197 ASP A O 1
ATOM 1582 N N . PHE A 1 198 ? 16.592 13.180 -0.024 1.00 78.25 198 PHE A N 1
ATOM 1583 C CA . PHE A 1 198 ? 16.507 12.654 1.337 1.00 78.25 198 PHE A CA 1
ATOM 1584 C C . PHE A 1 198 ? 17.038 13.664 2.361 1.00 78.25 198 PHE A C 1
ATOM 1586 O O . PHE A 1 198 ? 16.467 13.825 3.436 1.00 78.25 198 PHE A O 1
ATOM 1593 N N . GLY A 1 199 ? 18.094 14.412 2.030 1.00 76.81 199 GLY A N 1
ATOM 1594 C CA . GLY A 1 199 ? 18.591 15.500 2.868 1.00 76.81 199 GLY A CA 1
ATOM 1595 C C . GLY A 1 199 ? 17.610 16.670 2.994 1.00 76.81 199 GLY A C 1
ATOM 1596 O O . GLY A 1 199 ? 17.609 17.351 4.020 1.00 76.81 199 GLY A O 1
ATOM 1597 N N . ALA A 1 200 ? 16.788 16.937 1.975 1.00 77.00 200 ALA A N 1
ATOM 1598 C CA . ALA A 1 200 ? 15.685 17.894 2.052 1.00 77.00 200 ALA A CA 1
ATOM 1599 C C . ALA A 1 200 ? 14.565 17.361 2.956 1.00 77.00 200 ALA A C 1
ATOM 1601 O O . ALA A 1 200 ? 14.183 18.047 3.898 1.00 77.00 200 ALA A O 1
ATOM 1602 N N . LEU A 1 201 ? 14.152 16.104 2.769 1.00 79.19 201 LEU A N 1
ATOM 1603 C CA . LEU A 1 201 ? 13.197 15.420 3.644 1.00 79.19 201 LEU A CA 1
ATOM 1604 C C . LEU A 1 201 ? 13.615 15.479 5.119 1.00 79.19 201 LEU A C 1
ATOM 1606 O O . LEU A 1 201 ? 12.837 15.894 5.969 1.00 79.19 201 LEU A O 1
ATOM 1610 N N . LEU A 1 202 ? 14.860 15.120 5.439 1.00 77.00 202 LEU A N 1
ATOM 1611 C CA . LEU A 1 202 ? 15.360 15.162 6.815 1.00 77.00 202 LEU A CA 1
ATOM 1612 C C . LEU A 1 202 ? 15.400 16.580 7.400 1.00 77.00 202 LEU A C 1
ATOM 1614 O O . LEU A 1 202 ? 15.303 16.728 8.616 1.00 77.00 202 LEU A O 1
ATOM 1618 N N . ARG A 1 203 ? 15.582 17.615 6.571 1.00 75.19 203 ARG A N 1
ATOM 1619 C CA . ARG A 1 203 ? 15.517 19.015 7.016 1.00 75.19 203 ARG A CA 1
ATOM 1620 C C . ARG A 1 203 ? 14.085 19.428 7.323 1.00 75.19 203 ARG A C 1
ATOM 1622 O O . ARG A 1 203 ? 13.868 20.026 8.365 1.00 75.19 203 ARG A O 1
ATOM 1629 N N . GLU A 1 204 ? 13.135 19.048 6.480 1.00 72.25 204 GLU A N 1
ATOM 1630 C CA . GLU A 1 204 ? 11.712 19.313 6.708 1.00 72.25 204 GLU A CA 1
ATOM 1631 C C . GLU A 1 204 ? 11.153 18.520 7.894 1.00 72.25 204 GLU A C 1
ATOM 1633 O O . GLU A 1 204 ? 10.273 18.998 8.594 1.00 72.25 204 GLU A O 1
ATOM 1638 N N . LEU A 1 205 ? 11.697 17.337 8.190 1.00 69.44 205 LEU A N 1
ATOM 1639 C CA . LEU A 1 205 ? 11.359 16.595 9.408 1.00 69.44 205 LEU A CA 1
ATOM 1640 C C . LEU A 1 205 ? 11.909 17.243 10.684 1.00 69.44 205 LEU A C 1
ATOM 1642 O O . LEU A 1 205 ? 11.409 16.961 11.770 1.00 69.44 205 LEU A O 1
ATOM 1646 N N . ARG A 1 206 ? 12.924 18.108 10.578 1.00 61.53 206 ARG A N 1
ATOM 1647 C CA . ARG A 1 206 ? 13.373 18.972 11.675 1.00 61.53 206 ARG A CA 1
ATOM 1648 C C . ARG A 1 206 ? 12.503 20.228 11.683 1.00 61.53 206 ARG A C 1
ATOM 1650 O O . ARG A 1 206 ? 12.981 21.307 11.337 1.00 61.53 206 ARG A O 1
ATOM 1657 N N . TRP A 1 207 ? 11.236 20.115 12.075 1.00 54.84 207 TRP A N 1
ATOM 1658 C CA . TRP A 1 207 ? 10.489 21.318 12.431 1.00 54.84 207 TRP A CA 1
ATOM 1659 C C . TRP A 1 207 ? 11.197 21.985 13.609 1.00 54.84 207 TRP A C 1
ATOM 1661 O O . TRP A 1 207 ? 11.588 21.356 14.585 1.00 54.84 207 TRP A O 1
ATOM 1671 N N . THR A 1 208 ? 11.430 23.283 13.517 1.00 45.44 208 THR A N 1
ATOM 1672 C CA . THR A 1 208 ? 11.747 24.071 14.704 1.00 45.44 208 THR A CA 1
ATOM 1673 C C . THR A 1 208 ? 10.457 24.713 15.164 1.00 45.44 208 THR A C 1
ATOM 1675 O O . THR A 1 208 ? 9.863 25.487 14.413 1.00 45.44 208 THR A O 1
ATOM 1678 N N . ASN A 1 209 ? 10.032 24.411 16.389 1.00 47.81 209 ASN A N 1
ATOM 1679 C CA . ASN A 1 209 ? 8.978 25.169 17.055 1.00 47.81 209 ASN A CA 1
ATOM 1680 C C . ASN A 1 209 ? 9.367 26.658 17.112 1.00 47.81 209 ASN A C 1
ATOM 1682 O O . ASN A 1 209 ? 10.536 27.027 16.957 1.00 47.81 209 ASN A O 1
ATOM 1686 N N . ALA A 1 210 ? 8.397 27.535 17.383 1.00 46.38 210 ALA A N 1
ATOM 1687 C CA . ALA A 1 210 ? 8.635 28.978 17.506 1.00 46.38 210 ALA A CA 1
ATOM 1688 C C . ALA A 1 210 ? 9.720 29.345 18.550 1.00 46.38 210 ALA A C 1
ATOM 1690 O O . ALA A 1 210 ? 10.307 30.424 18.482 1.00 46.38 210 ALA A O 1
ATOM 1691 N N . ASP A 1 211 ? 10.025 28.440 19.483 1.00 53.09 211 ASP A N 1
ATOM 1692 C CA . ASP A 1 211 ? 11.071 28.550 20.506 1.00 53.09 211 ASP A CA 1
ATOM 1693 C C . ASP A 1 211 ? 12.440 27.965 20.089 1.00 53.09 211 ASP A C 1
ATOM 1695 O O . ASP A 1 211 ? 13.368 27.934 20.896 1.00 53.09 211 ASP A O 1
ATOM 1699 N N . ARG A 1 212 ? 12.596 27.535 18.828 1.00 50.53 212 ARG A N 1
ATOM 1700 C CA . ARG A 1 212 ? 13.777 26.844 18.272 1.00 50.53 212 ARG A CA 1
ATOM 1701 C C . ARG A 1 212 ? 14.048 25.453 18.855 1.00 50.53 212 ARG A C 1
ATOM 1703 O O . ARG A 1 212 ? 15.124 24.907 18.602 1.00 50.53 212 ARG A O 1
ATOM 1710 N N . SER A 1 213 ? 13.109 24.855 19.588 1.00 51.09 213 SER A N 1
ATOM 1711 C CA . SER A 1 213 ? 13.186 23.429 19.914 1.00 51.09 213 SER A CA 1
ATOM 1712 C C . SER A 1 213 ? 12.966 22.590 18.652 1.00 51.09 213 SER A C 1
ATOM 1714 O O . SER A 1 213 ? 12.173 22.955 17.783 1.00 51.09 213 SER A O 1
ATOM 1716 N N . LEU A 1 214 ? 13.710 21.488 18.524 1.00 50.41 214 LEU A N 1
ATOM 1717 C CA . LEU A 1 214 ? 13.488 20.498 17.472 1.00 50.41 214 LEU A CA 1
ATOM 1718 C C . LEU A 1 214 ? 12.164 19.783 17.769 1.00 50.41 214 LEU A C 1
ATOM 1720 O O . LEU A 1 214 ? 12.072 19.046 18.745 1.00 50.41 214 LEU A O 1
ATOM 1724 N N . ALA A 1 215 ? 11.159 20.005 16.934 1.00 50.28 215 ALA A N 1
ATOM 1725 C CA . ALA A 1 215 ? 9.954 19.202 16.845 1.00 50.28 215 ALA A CA 1
ATOM 1726 C C . ALA A 1 215 ? 10.023 18.375 15.557 1.00 50.28 215 ALA A C 1
ATOM 1728 O O . ALA A 1 215 ? 10.437 18.864 14.512 1.00 50.28 215 ALA A O 1
ATOM 1729 N N . CYS A 1 216 ? 9.624 17.114 15.595 1.00 54.53 216 CYS A N 1
ATOM 1730 C CA . CYS A 1 216 ? 9.190 16.452 14.366 1.00 54.53 216 CYS A CA 1
ATOM 1731 C C . CYS A 1 216 ? 7.705 16.754 14.154 1.00 54.53 216 CYS A C 1
ATOM 1733 O O . CYS A 1 216 ? 7.048 17.267 15.065 1.00 54.53 216 CYS A O 1
ATOM 1735 N N . ALA A 1 217 ? 7.166 16.449 12.966 1.00 56.91 217 ALA A N 1
ATOM 1736 C CA . ALA A 1 217 ? 5.715 16.381 12.800 1.00 56.91 217 ALA A CA 1
ATOM 1737 C C . ALA A 1 217 ? 5.157 15.570 13.991 1.00 56.91 217 ALA A C 1
ATOM 1739 O O . ALA A 1 217 ? 5.678 14.482 14.238 1.00 56.91 217 ALA A O 1
ATOM 1740 N N . PRO A 1 218 ? 4.205 16.105 14.779 1.00 53.25 218 PRO A N 1
ATOM 1741 C CA . PRO A 1 218 ? 4.005 15.745 16.192 1.00 53.25 218 PRO A CA 1
ATOM 1742 C C . PRO A 1 218 ? 3.606 14.284 16.478 1.00 53.25 218 PRO A C 1
ATOM 1744 O O . PRO A 1 218 ? 3.456 13.912 17.638 1.00 53.25 218 PRO A O 1
ATOM 1747 N N . THR A 1 219 ? 3.451 13.457 15.448 1.00 62.53 219 THR A N 1
ATOM 1748 C CA . THR A 1 219 ? 3.113 12.030 15.516 1.00 62.53 219 THR A CA 1
ATOM 1749 C C . THR A 1 219 ? 4.130 11.110 14.848 1.00 62.53 219 THR A C 1
ATOM 1751 O O . THR A 1 219 ? 4.117 9.919 15.141 1.00 62.53 219 THR A O 1
ATOM 1754 N N . LEU A 1 220 ?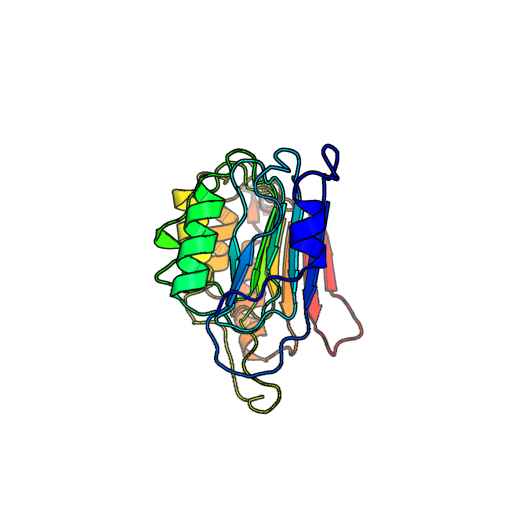 5.049 11.612 14.013 1.00 72.31 220 LEU A N 1
ATOM 1755 C CA . LEU A 1 220 ? 5.994 10.750 13.303 1.00 72.31 220 LEU A CA 1
ATOM 1756 C C . LEU A 1 220 ? 7.069 10.224 14.259 1.00 72.31 220 LEU A C 1
ATOM 1758 O O . LEU A 1 220 ? 8.059 10.897 14.541 1.00 72.31 220 LEU A O 1
ATOM 1762 N N . MET A 1 221 ? 6.886 8.990 14.719 1.00 75.00 221 MET A N 1
ATOM 1763 C CA . MET A 1 221 ? 7.778 8.320 15.666 1.00 75.00 221 MET A CA 1
ATOM 1764 C C . MET A 1 221 ? 8.987 7.682 14.977 1.00 75.00 221 MET A C 1
ATOM 1766 O O . MET A 1 221 ? 10.070 7.590 15.562 1.00 75.00 221 MET A O 1
ATOM 1770 N N . LEU A 1 222 ? 8.820 7.208 13.736 1.00 76.75 222 LEU A N 1
ATOM 1771 C CA . LEU A 1 222 ? 9.813 6.356 13.085 1.00 76.75 222 LEU A CA 1
ATOM 1772 C C . LEU A 1 222 ? 10.006 6.675 11.599 1.00 76.75 222 LEU A C 1
ATOM 1774 O O . LEU A 1 222 ? 9.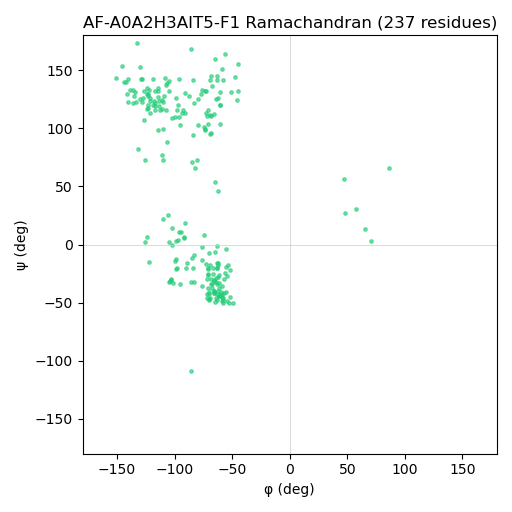091 6.525 10.792 1.00 76.75 222 LEU A O 1
ATOM 1778 N N . VAL A 1 223 ? 11.248 6.984 11.221 1.00 81.19 223 VAL A N 1
ATOM 1779 C CA . VAL A 1 223 ? 11.709 6.994 9.826 1.00 81.19 223 VAL A CA 1
ATOM 1780 C C . VAL A 1 223 ? 12.687 5.842 9.638 1.00 81.19 223 VAL A C 1
ATOM 1782 O O . VAL A 1 223 ? 13.762 5.796 10.239 1.00 81.19 223 VAL A O 1
ATOM 1785 N N . MET A 1 224 ? 12.326 4.895 8.782 1.00 82.00 224 MET A N 1
ATOM 1786 C CA . MET A 1 224 ? 13.149 3.727 8.493 1.00 82.00 224 MET A CA 1
ATOM 1787 C C . MET A 1 224 ? 13.695 3.798 7.076 1.00 82.00 224 MET A C 1
ATOM 1789 O O . MET A 1 224 ? 12.929 3.854 6.122 1.00 82.00 224 MET A O 1
ATOM 1793 N N . LEU A 1 225 ? 15.014 3.720 6.932 1.00 81.25 225 LEU A N 1
ATOM 1794 C CA . LEU A 1 225 ? 15.689 3.613 5.647 1.00 81.25 225 LEU A CA 1
ATOM 1795 C C . LEU A 1 225 ? 16.372 2.245 5.531 1.00 81.25 225 LEU A C 1
ATOM 1797 O O . LEU A 1 225 ? 17.267 1.897 6.304 1.00 81.25 225 LEU A O 1
ATOM 1801 N N . ARG A 1 226 ? 15.961 1.461 4.536 1.00 79.62 226 ARG A N 1
ATOM 1802 C CA . ARG A 1 226 ? 16.563 0.172 4.181 1.00 79.62 226 ARG A CA 1
ATOM 1803 C C . ARG A 1 226 ? 17.206 0.269 2.806 1.00 79.62 226 ARG A C 1
ATOM 1805 O O . ARG A 1 226 ? 16.572 0.737 1.868 1.00 79.62 226 ARG A O 1
ATOM 1812 N N . ILE A 1 227 ? 18.443 -0.202 2.683 1.00 77.00 227 ILE A N 1
ATOM 1813 C CA . ILE A 1 227 ? 19.168 -0.252 1.409 1.00 77.00 227 ILE A CA 1
ATOM 1814 C C . ILE A 1 227 ? 19.588 -1.707 1.167 1.00 77.00 227 ILE A C 1
ATOM 1816 O O . ILE A 1 227 ? 20.304 -2.274 1.985 1.00 77.00 227 ILE A O 1
ATOM 1820 N N . GLY A 1 228 ? 19.135 -2.322 0.073 1.00 65.44 228 GLY A N 1
ATOM 1821 C CA . GLY A 1 228 ? 19.185 -3.774 -0.154 1.00 65.44 228 GLY A CA 1
ATOM 1822 C C . GLY A 1 228 ? 20.584 -4.398 -0.119 1.00 65.44 228 GLY A C 1
ATOM 1823 O O . GLY A 1 228 ? 20.744 -5.498 0.401 1.00 65.44 228 GLY A O 1
ATOM 1824 N N . TYR A 1 229 ? 21.605 -3.689 -0.612 1.00 62.03 229 TYR A N 1
ATOM 1825 C CA . TYR A 1 229 ? 23.007 -4.142 -0.567 1.00 62.03 229 TYR A CA 1
ATOM 1826 C C . TYR A 1 229 ? 23.823 -3.531 0.586 1.00 62.03 229 TYR A C 1
ATOM 1828 O O . TYR A 1 229 ? 25.015 -3.807 0.720 1.00 62.03 229 TYR A O 1
ATOM 1836 N N . SER A 1 230 ? 23.195 -2.724 1.443 1.00 53.72 230 SER A N 1
ATOM 1837 C CA . SER A 1 230 ? 23.792 -2.224 2.682 1.00 53.72 230 SER A CA 1
ATOM 1838 C C . SER A 1 230 ? 23.471 -3.185 3.822 1.00 53.72 230 SER A C 1
ATOM 1840 O O . SER A 1 230 ? 22.314 -3.517 4.063 1.00 53.72 230 SER A O 1
ATOM 1842 N N . ARG A 1 231 ? 24.482 -3.597 4.593 1.00 45.62 231 ARG A N 1
ATOM 1843 C CA . ARG A 1 231 ? 24.265 -4.374 5.829 1.00 45.62 231 ARG A CA 1
ATOM 1844 C C . ARG A 1 231 ? 23.763 -3.529 7.003 1.00 45.62 231 ARG A C 1
ATOM 1846 O O . ARG A 1 231 ? 23.540 -4.076 8.078 1.00 45.62 231 ARG A O 1
ATOM 1853 N N . ILE A 1 232 ? 23.612 -2.219 6.824 1.00 52.91 232 ILE A N 1
ATOM 1854 C CA . ILE A 1 232 ? 23.235 -1.297 7.891 1.00 52.91 232 ILE A CA 1
ATOM 1855 C C . ILE A 1 232 ? 21.853 -0.729 7.550 1.00 52.91 232 ILE A C 1
ATOM 1857 O O . ILE A 1 232 ? 21.763 0.172 6.713 1.00 52.91 232 ILE A O 1
ATOM 1861 N N . PRO A 1 233 ? 20.764 -1.262 8.136 1.00 54.31 233 PRO A N 1
ATOM 1862 C CA . PRO A 1 233 ? 19.496 -0.549 8.158 1.00 54.31 233 PRO A CA 1
ATOM 1863 C C . PRO A 1 233 ? 19.680 0.729 8.980 1.00 54.31 233 PRO A C 1
ATOM 1865 O O . PRO A 1 233 ? 20.114 0.675 10.131 1.00 54.31 233 PRO A O 1
ATOM 1868 N N . THR A 1 234 ? 19.353 1.875 8.393 1.00 59.53 234 THR A N 1
ATOM 1869 C CA . THR A 1 234 ? 19.401 3.157 9.096 1.00 59.53 234 THR A CA 1
ATOM 1870 C C . THR A 1 234 ? 18.016 3.427 9.659 1.00 59.53 234 THR A C 1
ATOM 1872 O O . THR A 1 234 ? 17.055 3.615 8.916 1.00 59.53 234 THR A O 1
ATOM 1875 N N . ILE A 1 235 ? 17.904 3.416 10.984 1.00 58.31 235 ILE A N 1
ATOM 1876 C CA . ILE A 1 235 ? 16.663 3.724 11.694 1.00 58.31 235 ILE A CA 1
ATOM 1877 C C . ILE A 1 235 ? 16.851 5.065 12.396 1.00 58.31 235 ILE A C 1
ATOM 1879 O O . ILE A 1 235 ? 17.773 5.217 13.196 1.00 58.31 235 ILE A O 1
ATOM 1883 N N . LEU A 1 236 ? 15.980 6.024 12.095 1.00 58.47 236 LEU A N 1
ATOM 1884 C CA . LEU A 1 236 ? 15.869 7.282 12.822 1.00 58.47 236 LEU A CA 1
ATOM 1885 C C . LEU A 1 236 ? 14.575 7.233 13.638 1.00 58.47 236 LEU A C 1
ATOM 1887 O O . LEU A 1 236 ? 13.486 7.123 13.077 1.00 58.47 236 LEU A O 1
ATOM 1891 N N . SER A 1 237 ? 14.718 7.264 14.960 1.00 53.06 237 SER A N 1
ATOM 1892 C CA . SER A 1 237 ? 13.608 7.296 15.913 1.00 53.06 237 SER A CA 1
ATOM 1893 C C . SER A 1 237 ? 13.528 8.686 16.521 1.00 53.06 237 SER A C 1
ATOM 1895 O O . SER A 1 237 ? 14.562 9.248 16.892 1.00 53.06 237 SER A O 1
ATOM 1897 N N . PHE A 1 238 ? 12.317 9.212 16.644 1.00 55.34 238 PHE A N 1
ATOM 1898 C CA . PHE A 1 238 ? 12.044 10.516 17.232 1.00 55.34 238 PHE A CA 1
ATOM 1899 C C . PHE A 1 238 ? 11.194 10.267 18.482 1.00 55.34 238 PHE A C 1
ATOM 1901 O O . PHE A 1 238 ? 10.124 9.670 18.386 1.00 55.34 238 PHE A O 1
ATOM 1908 N N . PHE A 1 239 ? 11.743 10.604 19.652 1.00 51.38 239 PHE A N 1
ATOM 1909 C CA . PHE A 1 239 ? 11.096 10.463 20.961 1.00 51.38 239 PHE A CA 1
ATOM 1910 C C . PHE A 1 239 ? 10.775 11.842 21.524 1.00 51.38 239 PHE A C 1
ATOM 1912 O O . PHE A 1 239 ? 11.639 12.736 21.356 1.00 51.38 239 PHE A O 1
#

Foldseek 3Di:
DEPPPVVQVVCLPPCLQAQEDEDEDQDDQDPDQYEAEHHAPNLNHAYYEYYNDHQNYAYDDQLLRHQEYAYPALHHDPVRLQVVQVSPQNNQNHAYDHDADDDDPRLLVHAHQQHAEEEYEHRHDDPVCPDDPAPDLCSLVSVLSRCVRNNNLQRHAEYEYESHDQDPSVLVVLVSRLQHQEYEYHYQADDPVVCVRVVVVVVSQQDQDPVRDGDGSPRHQWYWYHHNPDPDTDIDGDD

Nearest PDB structures (foldseek):
  4cnm-assembly1_A  TM=4.007E-01  e=1.219E-02  Homo sapiens
  4cnc-assembly2_B  TM=4.244E-01  e=6.242E-02  Homo sapiens
  7xvg-assembly1_A  TM=3.871E-01  e=3.563E-01  Triticum monococcum

Mean predicted aligned error: 11.17 Å

Sequence (239 aa):
MTYHLPVLAGHCNVHPHLASCRLLMEEPNMGMDSEIRTFEKATNLLHLTTSGLAPSTMVVHPYEHLTAFKDTRGVITVKNIERILISISMAMDMEMLEMQHFRMMVVDAVTVPTLERLFVEPGFVSWTDFTDTDLEPDTLFLVLSLLLRSQCQSTLREIGFRNVRLTAHIIDVLQLCPALDKIQFTFQYWQKFLDADFGALLRELRWTNADRSLACAPTLMLVMLRIGYSRIPTILSFF

pLDDT: mean 73.07, std 14.67, range [38.41, 93.25]